Protein AF-A0A4Q7TEM9-F1 (afdb_monomer)

pLDDT: mean 85.86, std 21.98, range [32.69, 98.94]

Nearest PDB structures (foldseek):
  1ng5-assembly1_A  TM=3.289E-01  e=3.635E+00  Staphylococcus aureus subsp. aureus N315

Solvent-accessible surface area (backbone atoms only — not comparable to full-atom values): 12432 Å² total; per-residue (Å²): 139,83,87,82,86,88,79,88,85,82,88,81,83,90,82,82,87,86,88,84,82,81,92,81,88,82,88,81,82,95,73,92,71,80,80,75,82,78,74,80,67,80,76,78,75,57,48,75,87,84,86,76,61,42,63,81,36,84,49,49,65,46,98,77,68,30,35,39,32,35,44,65,35,54,41,38,19,47,52,41,41,31,51,53,28,24,79,68,54,22,57,50,61,51,37,72,32,35,35,68,32,71,45,38,34,46,25,42,48,61,31,29,54,24,74,44,89,50,87,68,48,26,58,63,59,81,93,72,37,57,37,82,82,65,61,79,92,58,62,42,78,56,47,75,46,73,44,70,76,56,48,31,35,51,47,37,53,53,33,60,75,32,69,69,41,19,51,67,56,64,36,83,86,56,74,70,83,34,86,50,39,23,38,36,34,27,34,31,27,26,25,35,74,79,45,52,63,52,27,28,38,35,33,37,39,62,46,78,97

Mean predicted aligned error: 11.25 Å

Structure (mmCIF, N/CA/C/O backbone):
data_AF-A0A4Q7TEM9-F1
#
_entry.id   AF-A0A4Q7TEM9-F1
#
loop_
_atom_site.group_PDB
_atom_site.id
_atom_site.type_symbol
_atom_site.label_atom_id
_atom_site.label_alt_id
_atom_site.label_comp_id
_atom_site.label_asym_id
_atom_site.label_entity_id
_atom_site.label_seq_id
_atom_site.pdbx_PDB_ins_code
_atom_site.Cartn_x
_atom_site.Cartn_y
_atom_site.Cartn_z
_atom_site.occupancy
_atom_site.B_iso_or_equiv
_atom_site.auth_seq_id
_atom_site.auth_comp_id
_atom_site.auth_asym_id
_atom_site.auth_atom_id
_atom_site.pdbx_PDB_model_num
ATOM 1 N N . MET A 1 1 ? 20.237 55.891 -30.872 1.00 44.97 1 MET A N 1
ATOM 2 C CA . MET A 1 1 ? 18.904 55.758 -31.508 1.00 44.97 1 MET A CA 1
ATOM 3 C C . MET A 1 1 ? 18.720 54.277 -31.781 1.00 44.97 1 MET A C 1
ATOM 5 O O . MET A 1 1 ? 19.520 53.738 -32.520 1.00 44.97 1 MET A O 1
ATOM 9 N N . ILE A 1 2 ? 17.874 53.527 -31.081 1.00 43.16 2 ILE A N 1
ATOM 10 C CA . ILE A 1 2 ? 16.421 53.675 -30.915 1.00 43.16 2 ILE A CA 1
ATOM 11 C C . ILE A 1 2 ? 16.034 53.386 -29.451 1.00 43.16 2 ILE A C 1
ATOM 13 O O . ILE A 1 2 ? 16.544 52.451 -28.842 1.00 43.16 2 ILE A O 1
ATOM 17 N N . LEU A 1 3 ? 15.161 54.232 -28.899 1.00 39.09 3 LEU A N 1
ATOM 18 C CA . LEU A 1 3 ? 14.555 54.127 -27.569 1.00 39.09 3 LEU A CA 1
ATOM 19 C C . LEU A 1 3 ? 13.301 53.241 -27.691 1.00 39.09 3 LEU A C 1
ATOM 21 O O . LEU A 1 3 ? 12.426 53.570 -28.490 1.00 39.09 3 LEU A O 1
ATOM 25 N N . ALA A 1 4 ? 13.189 52.153 -26.927 1.00 43.53 4 ALA A N 1
ATOM 26 C CA . ALA A 1 4 ? 11.956 51.366 -26.833 1.00 43.53 4 ALA A CA 1
ATOM 27 C C . ALA A 1 4 ? 11.340 51.548 -25.439 1.00 43.53 4 ALA A C 1
ATOM 29 O O . ALA A 1 4 ? 11.952 51.213 -24.426 1.00 43.53 4 ALA A O 1
ATOM 30 N N . LEU A 1 5 ? 10.147 52.148 -25.422 1.00 47.09 5 LEU A N 1
ATOM 31 C CA . LEU A 1 5 ? 9.338 52.437 -24.242 1.00 47.09 5 LEU A CA 1
ATOM 32 C C . LEU A 1 5 ? 8.820 51.152 -23.581 1.00 47.09 5 LEU A C 1
ATOM 34 O O . LEU A 1 5 ? 8.291 50.263 -24.243 1.00 47.09 5 LEU A O 1
ATOM 38 N N . VAL A 1 6 ? 8.895 51.130 -22.253 1.00 40.34 6 VAL A N 1
ATOM 39 C CA . VAL A 1 6 ? 8.234 50.166 -21.369 1.00 40.34 6 VAL A CA 1
ATOM 40 C C . VAL A 1 6 ? 6.797 50.639 -21.130 1.00 40.34 6 VAL A C 1
ATOM 42 O O . VAL A 1 6 ? 6.590 51.784 -20.730 1.00 40.34 6 VAL A O 1
ATOM 45 N N . THR A 1 7 ? 5.801 49.781 -21.355 1.00 53.22 7 THR A N 1
ATOM 46 C CA . THR A 1 7 ? 4.392 50.047 -21.006 1.00 53.22 7 THR A CA 1
ATOM 47 C C . THR A 1 7 ? 3.927 49.025 -19.960 1.00 53.22 7 THR A C 1
ATOM 49 O O . THR A 1 7 ? 4.035 47.827 -20.222 1.00 53.22 7 THR A O 1
ATOM 52 N N . PRO A 1 8 ? 3.427 49.437 -18.780 1.00 45.69 8 PRO A N 1
ATOM 53 C CA . PRO A 1 8 ? 2.883 48.507 -17.793 1.00 45.69 8 PRO A CA 1
ATOM 54 C C . PRO A 1 8 ? 1.407 48.181 -18.077 1.00 45.69 8 PRO A C 1
ATOM 56 O O . PRO A 1 8 ? 0.581 49.079 -18.235 1.00 45.69 8 PRO A O 1
ATOM 59 N N . LEU A 1 9 ? 1.066 46.888 -18.096 1.00 45.00 9 LEU A N 1
ATOM 60 C CA . LEU A 1 9 ? -0.318 46.409 -18.067 1.00 45.00 9 LEU A CA 1
ATOM 61 C C . LEU A 1 9 ? -0.831 46.376 -16.622 1.00 45.00 9 LEU A C 1
ATOM 63 O O . LEU A 1 9 ? -0.240 45.738 -15.751 1.00 45.00 9 LEU A O 1
ATOM 67 N N . ALA A 1 10 ? -1.943 47.072 -16.389 1.00 45.50 10 ALA A N 1
ATOM 68 C CA . ALA A 1 10 ? -2.662 47.102 -15.125 1.00 45.50 10 ALA A CA 1
ATOM 69 C C . ALA A 1 10 ? -3.533 45.847 -14.928 1.00 45.50 10 ALA A C 1
ATOM 71 O O . ALA A 1 10 ? -4.116 45.303 -15.865 1.00 45.50 10 ALA A O 1
ATOM 72 N N . VAL A 1 11 ? -3.613 45.427 -13.666 1.00 42.25 11 VAL A N 1
ATOM 73 C CA . VAL A 1 11 ? -4.379 44.294 -13.136 1.00 42.25 11 VAL A CA 1
ATOM 74 C C . VAL A 1 11 ? -5.871 44.638 -13.075 1.00 42.25 11 VAL A C 1
ATOM 76 O O . VAL A 1 11 ? -6.236 45.681 -12.539 1.00 42.25 11 VAL A O 1
ATOM 79 N N . VAL A 1 12 ? -6.737 43.733 -13.542 1.00 48.62 12 VAL A N 1
ATOM 80 C CA . VAL A 1 12 ? -8.190 43.787 -13.307 1.00 48.62 12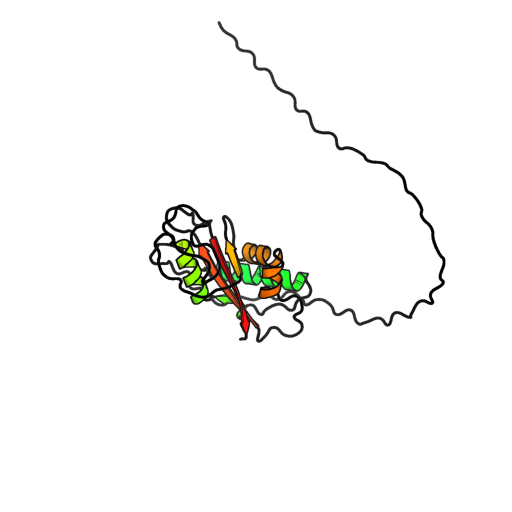 VAL A CA 1
ATOM 81 C C . VAL A 1 12 ? -8.596 42.554 -12.500 1.00 48.62 12 VAL A C 1
ATOM 83 O O . VAL A 1 12 ? -8.425 41.424 -12.952 1.00 48.62 12 VAL A O 1
ATOM 86 N N . ALA A 1 13 ? -9.104 42.773 -11.286 1.00 48.47 13 ALA A N 1
ATOM 87 C CA . ALA A 1 13 ? -9.657 41.732 -10.422 1.00 48.47 13 ALA A CA 1
ATOM 88 C C . ALA A 1 13 ? -11.124 41.427 -10.803 1.00 48.47 13 ALA A C 1
ATOM 90 O O . ALA A 1 13 ? -11.875 42.365 -11.083 1.00 48.47 13 ALA A O 1
ATOM 91 N N . PRO A 1 14 ? -11.570 40.157 -10.796 1.00 47.50 14 PRO A N 1
ATOM 92 C CA . PRO A 1 14 ? -12.966 39.819 -11.056 1.00 47.50 14 PRO A CA 1
ATOM 93 C C . PRO A 1 14 ? -13.863 40.049 -9.826 1.00 47.50 14 PRO A C 1
ATOM 95 O O . PRO A 1 14 ? -13.565 39.612 -8.715 1.00 47.50 14 PRO A O 1
ATOM 98 N N . VAL A 1 15 ? -14.989 40.725 -10.066 1.00 47.41 15 VAL A N 1
ATOM 99 C CA . VAL A 1 15 ? -16.073 41.026 -9.117 1.00 47.41 15 VAL A CA 1
ATOM 100 C C . VAL A 1 15 ? -17.020 39.821 -9.008 1.00 47.41 15 VAL A C 1
ATOM 102 O O . VAL A 1 15 ? -17.401 39.238 -10.021 1.00 47.41 15 VAL A O 1
ATOM 105 N N . ALA A 1 16 ? -17.409 39.445 -7.785 1.00 42.59 16 ALA A N 1
ATOM 106 C CA . ALA A 1 16 ? -18.339 38.346 -7.515 1.00 42.59 16 ALA A CA 1
ATOM 107 C C . ALA A 1 16 ? -19.812 38.749 -7.761 1.00 42.59 16 ALA A C 1
ATOM 109 O O . ALA A 1 16 ? -20.200 39.855 -7.378 1.00 42.59 16 ALA A O 1
ATOM 110 N N . PRO A 1 17 ? -20.661 37.871 -8.330 1.00 49.59 17 PRO A N 1
ATOM 111 C CA . PRO A 1 17 ? -22.087 38.140 -8.464 1.00 49.59 17 PRO A CA 1
ATOM 112 C C . PRO A 1 17 ? -22.851 37.854 -7.161 1.00 49.59 17 PRO A C 1
ATOM 114 O O . PRO A 1 17 ? -22.763 36.775 -6.576 1.00 49.59 17 PRO A O 1
ATOM 117 N N . THR A 1 18 ? -23.646 38.833 -6.738 1.00 39.97 18 THR A N 1
ATOM 118 C CA . THR A 1 18 ? -24.705 38.721 -5.731 1.00 39.97 18 THR A CA 1
ATOM 119 C C . THR A 1 18 ? -25.978 38.187 -6.390 1.00 39.97 18 THR A C 1
ATOM 121 O O . THR A 1 18 ? -26.436 38.728 -7.393 1.00 39.97 18 THR A O 1
ATOM 124 N N . VAL A 1 19 ? -26.578 37.136 -5.823 1.00 42.34 19 VAL A N 1
ATOM 125 C CA . VAL A 1 19 ? -27.909 36.657 -6.226 1.00 42.34 19 VAL A CA 1
ATOM 126 C C . VAL A 1 19 ? -28.850 36.819 -5.039 1.00 42.34 19 VAL A C 1
ATOM 128 O O . VAL A 1 19 ? -28.708 36.155 -4.016 1.00 42.34 19 VAL A O 1
ATOM 131 N N . SER A 1 20 ? -29.791 37.746 -5.190 1.00 37.72 20 SER A N 1
ATOM 132 C CA . SER A 1 20 ? -30.933 37.979 -4.310 1.00 37.72 20 SER A CA 1
ATOM 133 C C . SER A 1 20 ? -32.180 37.544 -5.081 1.00 37.72 20 SER A C 1
ATOM 135 O O . SER A 1 20 ? -32.361 37.979 -6.218 1.00 37.72 20 SER A O 1
ATOM 137 N N . GLY A 1 21 ? -33.007 36.654 -4.522 1.00 36.94 21 GLY A N 1
ATOM 138 C CA . GLY A 1 21 ? -34.134 36.090 -5.270 1.00 36.94 21 GLY A CA 1
ATOM 139 C C . GLY A 1 21 ? -35.063 35.159 -4.487 1.00 36.94 21 GLY A C 1
ATOM 140 O O . GLY A 1 21 ? -34.948 33.949 -4.601 1.00 36.94 21 GLY A O 1
ATOM 141 N N . VAL A 1 22 ? -35.988 35.775 -3.744 1.00 39.59 22 VAL A N 1
ATOM 142 C CA . VAL A 1 22 ? -37.412 35.414 -3.542 1.00 39.59 22 VAL A CA 1
ATOM 143 C C . VAL A 1 22 ? -37.771 34.016 -2.995 1.00 39.59 22 VAL A C 1
ATOM 145 O O . VAL A 1 22 ? -37.787 33.013 -3.701 1.00 39.59 22 VAL A O 1
ATOM 148 N N . LEU A 1 23 ? -38.224 34.017 -1.731 1.00 36.44 23 LEU A N 1
ATOM 149 C CA . LEU A 1 23 ? -39.073 32.986 -1.126 1.00 36.44 23 LEU A CA 1
ATOM 150 C C . LEU A 1 23 ? -40.389 32.832 -1.909 1.00 36.44 23 LEU A C 1
ATOM 152 O O . LEU A 1 23 ? -41.143 33.796 -2.039 1.00 36.44 23 LEU A O 1
ATOM 156 N N . GLN A 1 24 ? -40.725 31.601 -2.294 1.00 37.88 24 GLN A N 1
ATOM 157 C CA . GLN A 1 24 ? -42.110 31.189 -2.523 1.00 37.88 24 GLN A CA 1
ATOM 158 C C . GLN A 1 24 ? -42.512 30.137 -1.491 1.00 37.88 24 GLN A C 1
ATOM 160 O O . GLN A 1 24 ? -41.979 29.031 -1.424 1.00 37.88 24 GLN A O 1
ATOM 165 N N . THR A 1 25 ? -43.462 30.545 -0.662 1.00 34.78 25 THR A N 1
ATOM 166 C CA . THR A 1 25 ? -44.219 29.768 0.311 1.00 34.78 25 THR A CA 1
ATOM 167 C C . THR A 1 25 ? -45.186 28.826 -0.405 1.00 34.78 25 THR A C 1
ATOM 169 O O . THR A 1 25 ? -46.061 29.276 -1.139 1.00 34.78 25 THR A O 1
ATOM 172 N N . LEU A 1 26 ? -45.100 27.528 -0.111 1.00 33.69 26 LEU A N 1
ATOM 173 C CA . LEU A 1 26 ? -46.206 26.587 -0.289 1.00 33.69 26 LEU A CA 1
ATOM 174 C C . LEU A 1 26 ? -46.483 25.923 1.062 1.00 33.69 26 LEU A C 1
ATOM 176 O O . LEU A 1 26 ? -45.698 25.126 1.567 1.00 33.69 26 LEU A O 1
ATOM 180 N N . SER A 1 27 ? -47.597 26.341 1.661 1.00 38.84 27 SER A N 1
ATOM 181 C CA . SER A 1 27 ? -48.186 25.801 2.883 1.00 38.84 27 SER A CA 1
ATOM 182 C C . SER A 1 27 ? -49.226 24.750 2.509 1.00 38.84 27 SER A C 1
ATOM 184 O O . SER A 1 27 ? -50.135 25.056 1.741 1.00 38.84 27 SER A O 1
ATOM 186 N N . LEU A 1 28 ? -49.120 23.549 3.082 1.00 36.84 28 LEU A N 1
ATOM 187 C CA . LEU A 1 28 ? -50.183 22.545 3.128 1.00 36.84 28 LEU A CA 1
ATOM 188 C C . LEU A 1 28 ? -50.097 21.774 4.458 1.00 36.84 28 LEU A C 1
ATOM 190 O O . LEU A 1 28 ? -49.141 21.046 4.699 1.00 36.84 28 LEU A O 1
ATOM 194 N N . GLY A 1 29 ? -51.142 21.914 5.281 1.00 32.69 29 GLY A N 1
ATOM 195 C CA . GLY A 1 29 ? 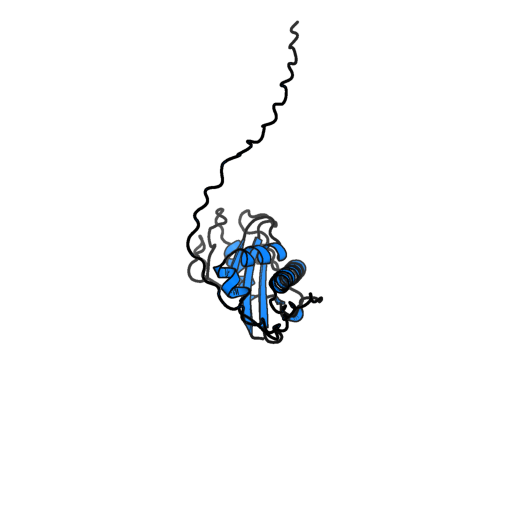-51.632 20.858 6.176 1.00 32.69 29 GLY A CA 1
ATOM 196 C C . GLY A 1 29 ? -51.054 20.793 7.591 1.00 32.69 29 GLY A C 1
ATOM 197 O O . GLY A 1 29 ? -50.047 20.140 7.842 1.00 32.69 29 GLY A O 1
ATOM 198 N N . ALA A 1 30 ? -51.776 21.371 8.554 1.00 44.12 30 ALA A N 1
ATOM 199 C CA . ALA A 1 30 ? -51.583 21.110 9.975 1.00 44.12 30 ALA A CA 1
ATOM 200 C C . ALA A 1 30 ? -52.030 19.681 10.341 1.00 44.12 30 ALA A C 1
ATOM 202 O O . ALA A 1 30 ? -53.205 19.343 10.210 1.00 44.12 30 ALA A O 1
ATOM 203 N N . ALA A 1 31 ? -51.115 18.876 10.881 1.00 42.84 31 ALA A N 1
ATOM 204 C CA . ALA A 1 31 ? -51.438 17.693 11.672 1.00 42.84 31 ALA A CA 1
ATOM 205 C C . ALA A 1 31 ? -50.673 17.786 12.997 1.00 42.84 31 ALA A C 1
ATOM 207 O O . ALA A 1 31 ? -49.443 17.755 13.037 1.00 42.84 31 ALA A O 1
ATOM 208 N N . LYS A 1 32 ? -51.413 17.950 14.095 1.00 46.62 32 LYS A N 1
ATOM 209 C CA . LYS A 1 32 ? -50.881 17.995 15.459 1.00 46.62 32 LYS A CA 1
ATOM 210 C C . LYS A 1 32 ? -50.487 16.569 15.863 1.00 46.62 32 LYS A C 1
ATOM 212 O O . LYS A 1 32 ? -51.279 15.852 16.463 1.00 46.62 32 LYS A O 1
ATOM 217 N N . ALA A 1 33 ? -49.291 16.136 15.472 1.00 41.03 33 ALA A N 1
ATOM 218 C CA . ALA A 1 33 ? -48.720 14.873 15.921 1.00 41.03 33 ALA A CA 1
ATOM 219 C C . ALA A 1 33 ? -48.231 15.031 17.368 1.00 41.03 33 ALA A C 1
ATOM 221 O O . ALA A 1 33 ? -47.430 15.916 17.669 1.00 41.03 33 ALA A O 1
ATOM 222 N N . ALA A 1 34 ? -48.740 14.194 18.273 1.00 46.72 34 ALA A N 1
ATOM 223 C CA . ALA A 1 34 ? -48.220 14.089 19.628 1.00 46.72 34 ALA A CA 1
ATOM 224 C C . ALA A 1 34 ? -46.730 13.721 19.565 1.00 46.72 34 ALA A C 1
ATOM 226 O O . ALA A 1 34 ? -46.361 12.749 18.907 1.00 46.72 34 ALA A O 1
ATOM 227 N N . ALA A 1 35 ? -45.881 14.513 20.223 1.00 41.78 35 ALA A N 1
ATOM 228 C CA . ALA A 1 35 ? -44.453 14.245 20.300 1.00 41.78 35 ALA A CA 1
ATOM 229 C C . ALA A 1 35 ? -44.229 12.935 21.078 1.00 41.78 35 ALA A C 1
ATOM 231 O O . ALA A 1 35 ? -44.601 12.871 22.253 1.00 41.78 35 ALA A O 1
ATOM 232 N N . PRO A 1 36 ? -43.636 11.888 20.478 1.00 42.94 36 PRO A N 1
ATOM 233 C CA . PRO A 1 36 ? -43.179 10.759 21.264 1.00 42.94 36 PRO A CA 1
ATOM 234 C C . PRO A 1 36 ? -42.061 11.245 22.190 1.00 42.94 36 PRO A C 1
ATOM 236 O O . PRO A 1 36 ? -41.143 11.947 21.762 1.00 42.94 36 PRO A O 1
ATOM 239 N N . ALA A 1 37 ? -42.158 10.887 23.471 1.00 46.66 37 ALA A N 1
ATOM 240 C CA . ALA A 1 37 ? -41.090 11.097 24.432 1.00 46.66 37 ALA A CA 1
ATOM 241 C C . ALA A 1 37 ? -39.810 10.448 23.888 1.00 46.66 37 ALA A C 1
ATOM 243 O O . ALA A 1 37 ? -39.736 9.229 23.723 1.00 46.66 37 ALA A O 1
ATOM 244 N N . LEU A 1 38 ? -38.815 11.279 23.578 1.00 44.19 38 LEU A N 1
ATOM 245 C CA . LEU A 1 38 ? -37.468 10.835 23.256 1.00 44.19 38 LEU A CA 1
ATOM 246 C C . LEU A 1 38 ? -36.911 10.147 24.501 1.00 44.19 38 LEU A C 1
ATOM 248 O O . LEU A 1 38 ? -36.454 10.805 25.435 1.00 44.19 38 LEU A O 1
ATOM 252 N N . ILE A 1 39 ? -36.948 8.815 24.523 1.00 47.66 39 ILE A N 1
ATOM 253 C CA . ILE A 1 39 ? -36.051 8.055 25.385 1.00 47.66 39 ILE A CA 1
ATOM 254 C C . ILE A 1 39 ? -34.651 8.480 24.956 1.00 47.66 39 ILE A C 1
ATOM 256 O O . ILE A 1 39 ? -34.259 8.257 23.808 1.00 47.66 39 ILE A O 1
ATOM 260 N N . ALA A 1 40 ? -33.932 9.158 25.850 1.00 45.22 40 ALA A N 1
ATOM 261 C CA . ALA A 1 40 ? -32.542 9.523 25.656 1.00 45.22 40 ALA A CA 1
ATOM 262 C C . ALA A 1 40 ? -31.731 8.231 25.499 1.00 45.22 40 ALA A C 1
ATOM 264 O O . ALA A 1 40 ? -31.267 7.638 26.471 1.00 45.22 40 ALA A O 1
ATOM 265 N N . GLY A 1 41 ? -31.617 7.760 24.257 1.00 46.38 41 GLY A N 1
ATOM 266 C CA . GLY A 1 41 ? -30.692 6.706 23.897 1.00 46.38 41 GLY A CA 1
ATOM 267 C C . GLY A 1 41 ? -29.306 7.159 24.323 1.00 46.38 41 GLY A C 1
ATOM 268 O O . GLY A 1 41 ? -28.900 8.288 24.043 1.00 46.38 41 GLY A O 1
ATOM 269 N N . THR A 1 42 ? -28.594 6.300 25.042 1.00 48.97 42 THR A N 1
ATOM 270 C CA . THR A 1 42 ? -27.201 6.531 25.399 1.00 48.97 42 THR A CA 1
ATOM 271 C C . THR A 1 42 ? -26.428 6.787 24.109 1.00 48.97 42 THR A C 1
ATOM 273 O O . THR A 1 42 ? -26.211 5.886 23.298 1.00 48.97 42 THR A O 1
ATOM 276 N N . SER A 1 43 ? -26.057 8.048 23.865 1.00 55.41 43 SER A N 1
ATOM 277 C CA . SER A 1 43 ? -25.262 8.410 22.698 1.00 55.41 43 SER A CA 1
ATOM 278 C C . SER A 1 43 ? -23.952 7.635 22.795 1.00 55.41 43 SER A C 1
ATOM 280 O O . SER A 1 43 ? -23.097 7.946 23.630 1.00 55.41 43 SER A O 1
ATOM 282 N N . THR A 1 44 ? -23.812 6.576 22.003 1.00 69.00 44 THR A N 1
ATOM 283 C CA . THR A 1 44 ? -22.588 5.781 21.983 1.00 69.00 44 THR A CA 1
ATOM 284 C C . THR A 1 44 ? -21.500 6.678 21.412 1.00 69.00 44 THR A C 1
ATOM 286 O O . THR A 1 44 ? -21.513 6.993 20.222 1.00 69.00 44 THR A O 1
ATOM 289 N N . LYS A 1 45 ? -20.600 7.162 22.274 1.00 84.75 45 LYS A N 1
ATOM 290 C CA . LYS A 1 45 ? -19.486 8.011 21.845 1.00 84.75 45 LYS A CA 1
ATOM 291 C C . LYS A 1 45 ? -18.609 7.232 20.867 1.00 84.75 45 LYS A C 1
ATOM 293 O O . LYS A 1 45 ? -18.374 6.037 21.042 1.00 84.75 45 LYS A O 1
ATOM 298 N N . CYS A 1 46 ? -18.130 7.924 19.839 1.00 90.38 46 CYS A N 1
ATOM 299 C CA . CYS A 1 46 ? -17.204 7.348 18.873 1.00 90.38 46 CYS A CA 1
ATOM 300 C C . CYS A 1 46 ? -15.909 6.902 19.577 1.00 90.38 46 CYS A C 1
ATOM 302 O O . CYS A 1 46 ? -15.527 7.513 20.580 1.00 90.38 46 CYS A O 1
ATOM 304 N N . PRO A 1 47 ? -15.236 5.845 19.087 1.00 93.81 47 PRO A N 1
ATOM 305 C CA . PRO A 1 47 ? -13.989 5.373 19.679 1.00 93.81 47 PRO A CA 1
ATOM 306 C C . PRO A 1 47 ? -12.924 6.471 19.732 1.00 93.81 47 PRO A C 1
ATOM 308 O O . PRO A 1 47 ? -12.825 7.288 18.821 1.00 93.81 47 PRO A O 1
ATOM 311 N N . SER A 1 48 ? -12.092 6.457 20.770 1.00 94.06 48 SER A N 1
ATOM 312 C CA . SER A 1 48 ? -10.953 7.371 20.878 1.00 94.06 48 SER A CA 1
ATOM 313 C C . SER A 1 48 ? -9.817 6.980 19.931 1.00 94.06 48 SER A C 1
ATOM 315 O O . SER A 1 48 ? -9.651 5.813 19.567 1.00 94.06 48 SER A O 1
ATOM 317 N N . ALA A 1 49 ? -8.985 7.961 19.576 1.00 94.88 49 ALA A N 1
ATOM 318 C CA . ALA A 1 49 ? -7.741 7.710 18.862 1.00 94.88 49 ALA A CA 1
ATOM 319 C C . ALA A 1 49 ? -6.812 6.791 19.671 1.00 94.88 49 ALA A C 1
ATOM 321 O O . ALA A 1 49 ? -6.661 6.949 20.883 1.00 94.88 49 ALA A O 1
ATOM 322 N N . ILE A 1 50 ? -6.157 5.862 18.977 1.00 96.62 50 ILE A N 1
ATOM 323 C CA . ILE A 1 50 ? -5.139 4.975 19.545 1.00 96.62 50 ILE A CA 1
ATOM 324 C C . ILE A 1 50 ? -3.749 5.371 19.040 1.00 96.62 50 ILE A C 1
ATOM 326 O O . ILE A 1 50 ? -3.610 5.988 17.983 1.00 96.62 50 ILE A O 1
ATOM 330 N N . ARG A 1 51 ? -2.713 4.995 19.791 1.00 95.88 51 ARG A N 1
ATOM 331 C CA . ARG A 1 51 ? -1.301 5.165 19.422 1.00 95.88 51 ARG A CA 1
ATOM 332 C C . ARG A 1 51 ? -0.626 3.801 19.318 1.00 95.88 51 ARG A C 1
ATOM 334 O O . ARG A 1 51 ? -1.099 2.829 19.902 1.00 95.88 51 ARG A O 1
ATOM 341 N N . GLY A 1 52 ? 0.479 3.736 18.586 1.00 97.12 52 GLY A N 1
ATOM 342 C CA . GLY A 1 52 ? 1.292 2.533 18.472 1.00 97.12 52 GLY A CA 1
ATOM 343 C C . GLY A 1 52 ? 2.181 2.554 17.238 1.00 97.12 52 GLY A C 1
ATOM 344 O O . GLY A 1 52 ? 2.185 3.523 16.476 1.00 97.12 52 GLY A O 1
ATOM 345 N N . SER A 1 53 ? 2.892 1.448 17.049 1.00 98.19 53 SER A N 1
ATOM 346 C CA . SER A 1 53 ? 3.774 1.233 15.906 1.00 98.19 53 SER A CA 1
ATOM 347 C C . SER A 1 53 ? 3.388 -0.038 15.164 1.00 98.19 53 SER A C 1
ATOM 349 O O . SER A 1 53 ? 2.958 -1.020 15.780 1.00 98.19 53 SER A O 1
ATOM 351 N N . THR A 1 54 ? 3.525 -0.021 13.844 1.00 98.62 54 THR A N 1
ATOM 352 C CA . THR A 1 54 ? 3.381 -1.226 13.023 1.00 98.62 54 THR A CA 1
ATOM 353 C C . THR A 1 54 ? 4.609 -2.128 13.177 1.00 98.62 54 THR A C 1
ATOM 355 O O . THR A 1 54 ? 5.683 -1.655 13.567 1.00 98.62 54 THR A O 1
ATOM 358 N N . PRO A 1 55 ? 4.510 -3.423 12.830 1.00 98.06 55 PRO A N 1
ATOM 359 C CA . PRO A 1 55 ? 5.692 -4.225 12.537 1.00 98.06 55 PRO A CA 1
ATOM 360 C C . PRO A 1 55 ? 6.525 -3.580 11.418 1.00 98.06 55 PRO A C 1
ATOM 362 O O . PRO A 1 55 ? 6.024 -2.745 10.661 1.00 98.06 55 PRO A O 1
ATOM 365 N N . LYS A 1 56 ? 7.799 -3.964 11.306 1.00 97.94 56 LYS A N 1
ATOM 366 C CA . LYS A 1 56 ? 8.687 -3.447 10.257 1.00 97.94 56 LYS A CA 1
ATOM 367 C C . LYS A 1 56 ? 8.328 -4.036 8.890 1.00 97.94 56 LYS A C 1
ATOM 369 O O . LYS A 1 56 ? 7.989 -5.214 8.795 1.00 97.94 56 LYS A O 1
ATOM 374 N N . ALA A 1 57 ? 8.458 -3.221 7.848 1.00 98.25 57 ALA A N 1
ATOM 375 C CA . ALA A 1 57 ? 8.476 -3.666 6.456 1.00 98.25 57 ALA A CA 1
ATOM 376 C C . ALA A 1 57 ? 9.932 -3.764 5.963 1.00 98.25 57 ALA A C 1
ATOM 378 O O . ALA A 1 57 ? 10.777 -2.997 6.443 1.00 98.25 57 ALA A O 1
ATOM 379 N N . PRO A 1 58 ? 10.241 -4.695 5.044 1.00 98.31 58 PRO A N 1
ATOM 380 C CA . PRO A 1 58 ? 11.619 -5.043 4.724 1.00 98.31 58 PRO A CA 1
ATOM 381 C C . PRO A 1 58 ? 12.324 -4.033 3.808 1.00 98.31 58 PRO A C 1
ATOM 383 O O . PRO A 1 58 ? 13.549 -4.029 3.787 1.00 98.31 58 PRO A O 1
ATOM 386 N N . GLY A 1 59 ? 11.594 -3.177 3.077 1.00 97.88 59 GLY A N 1
ATOM 387 C CA . GLY A 1 59 ? 12.195 -2.178 2.184 1.00 97.88 59 GLY A CA 1
ATOM 388 C C . GLY A 1 59 ? 13.076 -2.787 1.091 1.00 97.88 59 GLY A C 1
ATOM 389 O O . GLY A 1 59 ? 14.123 -2.229 0.774 1.00 97.88 59 GLY A O 1
ATOM 390 N N . ILE A 1 60 ? 12.695 -3.956 0.564 1.00 98.56 60 ILE A N 1
ATOM 391 C CA . ILE A 1 60 ? 13.478 -4.650 -0.464 1.00 98.56 60 ILE A CA 1
ATOM 392 C C . ILE A 1 60 ? 13.458 -3.888 -1.790 1.00 98.56 60 ILE A C 1
ATOM 394 O O . ILE A 1 60 ? 12.521 -3.146 -2.067 1.00 98.56 60 ILE A O 1
ATOM 398 N N . VAL A 1 61 ? 14.466 -4.117 -2.628 1.00 98.56 61 VAL A N 1
ATOM 399 C CA . VAL A 1 61 ? 14.488 -3.661 -4.022 1.00 98.56 61 VAL A CA 1
ATOM 400 C C . VAL A 1 61 ? 14.298 -4.880 -4.916 1.00 98.56 61 VAL A C 1
ATOM 402 O O . VAL A 1 61 ? 14.911 -5.925 -4.682 1.00 98.56 61 VAL A O 1
ATOM 405 N N . SER A 1 62 ? 13.413 -4.772 -5.901 1.00 98.12 62 SER A N 1
ATOM 406 C CA . SER A 1 62 ? 13.148 -5.847 -6.851 1.00 98.12 62 SER A CA 1
ATOM 407 C C . SER A 1 62 ? 14.314 -6.036 -7.837 1.00 98.12 62 SER A C 1
ATOM 409 O O . SER A 1 62 ? 15.146 -5.137 -7.986 1.00 98.12 62 SER A O 1
ATOM 411 N N . PRO A 1 63 ? 14.391 -7.171 -8.558 1.00 95.69 63 PRO A N 1
ATOM 412 C CA . PRO A 1 63 ? 15.410 -7.369 -9.592 1.00 95.69 63 PRO A CA 1
ATOM 413 C C . PRO A 1 63 ? 15.402 -6.294 -10.690 1.00 95.69 63 PRO A C 1
ATOM 415 O O . PRO A 1 63 ? 16.461 -5.957 -11.210 1.00 95.69 63 PRO A O 1
ATOM 418 N N . GLY A 1 64 ? 14.235 -5.727 -11.016 1.00 94.69 64 GLY A N 1
ATOM 419 C CA . GLY A 1 64 ? 14.089 -4.605 -11.949 1.00 94.69 64 GLY A CA 1
ATOM 420 C C . GLY A 1 64 ? 14.416 -3.228 -11.359 1.00 94.69 64 GLY A C 1
ATOM 421 O O . GLY A 1 64 ? 14.221 -2.224 -12.036 1.00 94.69 64 GLY A O 1
ATOM 422 N N . GLY A 1 65 ? 14.897 -3.150 -10.113 1.00 97.19 65 GLY A N 1
ATOM 423 C CA . GLY A 1 65 ? 15.298 -1.896 -9.466 1.00 97.19 65 GLY A CA 1
ATOM 424 C C . GLY A 1 65 ? 14.155 -1.097 -8.832 1.00 97.19 65 GL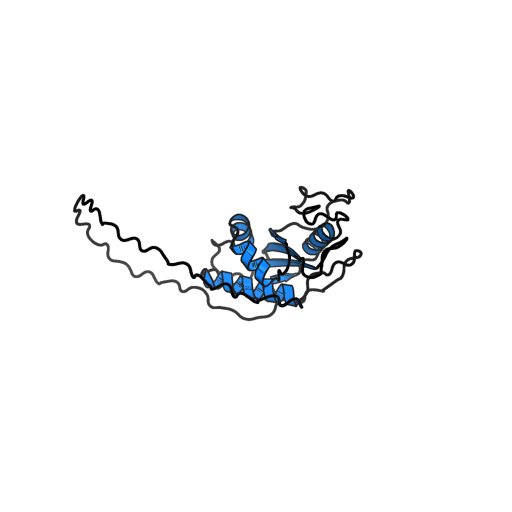Y A C 1
ATOM 425 O O . GLY A 1 65 ? 14.364 0.044 -8.420 1.00 97.19 65 GLY A O 1
ATOM 426 N N . VAL A 1 66 ? 12.952 -1.669 -8.717 1.00 98.38 66 VAL A N 1
ATOM 427 C CA . VAL A 1 66 ? 11.802 -1.005 -8.088 1.00 98.38 66 VAL A CA 1
ATOM 428 C C . VAL A 1 66 ? 11.934 -1.101 -6.571 1.00 98.38 66 VAL A C 1
ATOM 430 O O . VAL A 1 66 ? 12.153 -2.181 -6.021 1.00 98.38 66 VAL A O 1
ATOM 433 N N . THR A 1 67 ? 11.786 0.020 -5.865 1.00 98.62 67 THR A N 1
ATOM 434 C CA . THR A 1 67 ? 11.863 0.021 -4.395 1.00 98.62 67 THR A CA 1
ATOM 435 C C . THR A 1 67 ? 10.544 -0.457 -3.793 1.00 98.62 67 THR A C 1
ATOM 437 O O . THR A 1 67 ? 9.473 -0.043 -4.229 1.00 98.62 67 THR A O 1
ATOM 440 N N . GLY A 1 68 ? 10.606 -1.331 -2.795 1.00 98.69 68 GLY A N 1
ATOM 441 C CA . GLY A 1 68 ? 9.454 -1.889 -2.091 1.00 98.69 68 GLY A CA 1
ATOM 442 C C . GLY A 1 68 ? 8.999 -1.086 -0.873 1.00 98.69 68 GLY A C 1
ATOM 443 O O . GLY A 1 68 ? 9.395 0.055 -0.635 1.00 98.69 68 GLY A O 1
ATOM 444 N N . THR A 1 69 ? 8.161 -1.730 -0.073 1.00 98.81 69 THR A N 1
ATOM 445 C CA . THR A 1 69 ? 7.419 -1.156 1.046 1.00 98.81 69 THR A CA 1
ATOM 446 C C . THR A 1 69 ? 8.374 -0.810 2.173 1.00 98.81 69 THR A C 1
ATOM 448 O O . THR A 1 69 ? 9.007 -1.692 2.766 1.00 98.81 69 THR A O 1
ATOM 451 N N . THR A 1 70 ? 8.433 0.465 2.542 1.00 98.75 70 THR A N 1
ATOM 452 C CA . THR A 1 70 ? 9.226 0.913 3.687 1.00 98.75 70 THR A CA 1
ATOM 453 C C . THR A 1 70 ? 8.411 0.859 4.979 1.00 98.75 70 THR A C 1
ATOM 455 O O . THR A 1 70 ? 7.176 0.886 4.985 1.00 98.75 70 THR A O 1
ATOM 458 N N . SER A 1 71 ? 9.099 0.822 6.124 1.00 98.75 71 SER A N 1
ATOM 459 C CA . SER A 1 71 ? 8.421 0.924 7.427 1.00 98.75 71 SER A CA 1
ATOM 460 C C . SER A 1 71 ? 7.710 2.277 7.602 1.00 98.75 71 SER A C 1
ATOM 462 O O . SER A 1 71 ? 6.700 2.352 8.300 1.00 98.75 71 SER A O 1
ATOM 464 N N . THR A 1 72 ? 8.183 3.331 6.928 1.00 98.69 72 THR A N 1
ATOM 465 C CA . THR A 1 72 ? 7.536 4.652 6.903 1.00 98.69 72 THR A CA 1
ATOM 466 C C . THR A 1 72 ? 6.212 4.615 6.141 1.00 98.69 72 THR A C 1
ATOM 468 O O . THR A 1 72 ? 5.219 5.176 6.612 1.00 98.69 72 THR A O 1
ATOM 471 N N . ASP A 1 73 ? 6.149 3.907 5.010 1.00 98.81 73 ASP A N 1
ATOM 472 C CA . ASP A 1 73 ? 4.902 3.727 4.256 1.00 98.81 73 ASP A CA 1
ATOM 473 C C . ASP A 1 73 ? 3.856 3.018 5.115 1.00 98.81 73 ASP A C 1
ATOM 475 O O . ASP A 1 73 ? 2.739 3.511 5.275 1.00 98.81 73 ASP A O 1
ATOM 479 N N . LEU A 1 74 ? 4.247 1.907 5.744 1.00 98.75 74 LEU A N 1
ATOM 480 C CA . LEU A 1 74 ? 3.353 1.105 6.574 1.00 98.75 74 LEU A CA 1
ATOM 481 C C . LEU A 1 74 ? 2.852 1.880 7.804 1.00 98.75 74 LEU A C 1
ATOM 483 O O . LEU A 1 74 ? 1.650 1.888 8.085 1.00 98.75 74 LEU A O 1
ATOM 487 N N . GLN A 1 75 ? 3.744 2.587 8.504 1.00 98.88 75 GLN A N 1
ATOM 488 C CA . GLN A 1 75 ? 3.375 3.398 9.665 1.00 98.88 75 GLN A CA 1
ATOM 489 C C . GLN A 1 75 ? 2.473 4.578 9.277 1.00 98.88 75 GLN A C 1
ATOM 491 O O . GLN A 1 75 ? 1.493 4.863 9.978 1.00 98.88 75 GLN A O 1
ATOM 496 N N . SER A 1 76 ? 2.776 5.268 8.173 1.00 98.81 76 SER A N 1
ATOM 497 C CA . SER A 1 76 ? 1.971 6.401 7.697 1.00 98.81 76 SER A CA 1
ATOM 498 C C . SER A 1 76 ? 0.575 5.951 7.258 1.00 98.81 76 SER A C 1
ATOM 500 O O . SER A 1 76 ? -0.417 6.580 7.638 1.00 98.81 76 SER A O 1
ATOM 502 N N . PHE A 1 77 ? 0.477 4.810 6.568 1.00 98.88 77 PHE A N 1
ATOM 503 C CA . PHE A 1 77 ? -0.789 4.172 6.216 1.00 98.88 77 PHE A CA 1
ATOM 504 C C . PHE A 1 77 ? -1.609 3.814 7.462 1.00 98.88 77 PHE A C 1
ATOM 506 O O . PHE A 1 77 ? -2.752 4.256 7.587 1.00 98.88 77 PHE A O 1
ATOM 513 N N . ALA A 1 78 ? -1.028 3.080 8.419 1.00 98.88 78 ALA A N 1
ATOM 514 C CA . ALA A 1 78 ? -1.721 2.660 9.641 1.00 98.88 78 ALA A CA 1
ATOM 515 C C . ALA A 1 78 ? -2.250 3.853 10.448 1.00 98.88 78 ALA A C 1
ATOM 517 O O . ALA A 1 78 ? -3.393 3.852 10.917 1.00 98.88 78 ALA A O 1
ATOM 518 N N . THR A 1 79 ? -1.428 4.897 10.567 1.00 98.88 79 THR A N 1
ATOM 519 C CA . THR A 1 79 ? -1.789 6.133 11.264 1.00 98.88 79 THR A CA 1
ATOM 520 C C . THR A 1 79 ? -2.989 6.796 10.596 1.00 98.88 79 THR A C 1
ATOM 522 O O . THR A 1 79 ? -4.000 7.052 11.257 1.00 98.88 79 THR A O 1
ATOM 525 N N . ARG A 1 80 ? -2.921 7.026 9.279 1.00 98.88 80 ARG A N 1
ATOM 526 C CA . ARG A 1 80 ? -3.992 7.718 8.555 1.00 98.88 80 ARG A CA 1
ATOM 527 C C . ARG A 1 80 ? -5.271 6.893 8.485 1.00 98.88 80 ARG A C 1
ATOM 529 O O . ARG A 1 80 ? -6.358 7.432 8.687 1.00 98.88 80 ARG A O 1
ATOM 536 N N . MET A 1 81 ? -5.158 5.585 8.271 1.00 98.81 81 MET A N 1
ATOM 537 C CA . MET A 1 81 ? -6.296 4.672 8.291 1.00 98.81 81 MET A CA 1
ATOM 538 C C . MET A 1 81 ? -7.045 4.752 9.623 1.00 98.81 81 MET A C 1
ATOM 540 O O . MET A 1 81 ? -8.261 4.928 9.620 1.00 98.81 81 MET A O 1
ATOM 544 N N . ASN A 1 82 ? -6.345 4.677 10.757 1.00 98.81 82 ASN A N 1
ATOM 545 C CA . ASN A 1 82 ? -6.987 4.744 12.070 1.00 98.81 82 ASN A CA 1
ATOM 546 C C . ASN A 1 82 ? -7.584 6.116 12.383 1.00 98.81 82 ASN A C 1
ATOM 548 O O . ASN A 1 82 ? -8.663 6.174 12.970 1.00 98.81 82 ASN A O 1
ATOM 552 N N . GLN A 1 83 ? -6.952 7.205 11.942 1.00 98.62 83 GLN A N 1
ATOM 553 C CA . GLN A 1 83 ? -7.553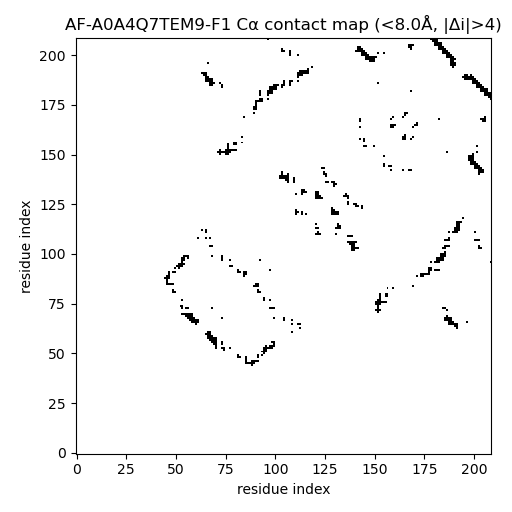 8.541 12.019 1.00 98.62 83 GLN A CA 1
ATOM 554 C C . GLN A 1 83 ? -8.879 8.602 11.253 1.00 98.62 83 GLN A C 1
ATOM 556 O O . GLN A 1 83 ? -9.872 9.079 11.794 1.00 98.62 83 GLN A O 1
ATOM 561 N N . ILE A 1 84 ? -8.918 8.075 10.023 1.00 98.69 84 ILE A N 1
ATOM 562 C CA . ILE A 1 84 ? -10.146 8.001 9.218 1.00 98.69 84 ILE A CA 1
ATOM 563 C C . ILE A 1 84 ? -11.201 7.149 9.930 1.00 98.69 84 ILE A C 1
ATOM 565 O O . ILE A 1 84 ? -12.355 7.559 10.020 1.00 98.69 84 ILE A O 1
ATOM 569 N N . ARG A 1 85 ? -10.822 5.983 10.468 1.00 98.44 85 ARG A N 1
ATOM 570 C CA . ARG A 1 85 ? -11.747 5.098 11.193 1.00 98.44 85 ARG A CA 1
ATOM 571 C C . ARG A 1 85 ? -12.378 5.808 12.388 1.00 98.44 85 ARG A C 1
ATOM 573 O O . ARG A 1 85 ? -13.599 5.855 12.480 1.00 98.44 85 ARG A O 1
ATOM 580 N N . VAL A 1 86 ? -11.563 6.422 13.239 1.00 97.75 86 VAL A N 1
ATOM 581 C CA . VAL A 1 86 ? -12.017 7.154 14.431 1.00 97.75 86 VAL A CA 1
ATOM 582 C C . VAL A 1 86 ? -12.905 8.342 14.063 1.00 97.75 86 VAL A C 1
ATOM 584 O O . VAL A 1 86 ? -13.990 8.479 14.625 1.00 97.75 86 VAL A O 1
ATOM 587 N N . ALA A 1 87 ? -12.510 9.141 13.066 1.00 97.06 87 ALA A N 1
ATOM 588 C CA . ALA A 1 87 ? -13.299 10.280 12.585 1.00 97.06 87 ALA A CA 1
ATOM 589 C C . ALA A 1 87 ? -14.682 9.879 12.040 1.00 97.06 87 ALA A C 1
ATOM 591 O O . ALA A 1 87 ? -15.586 10.704 11.990 1.00 97.06 87 ALA A O 1
ATOM 592 N N . ASN A 1 88 ? -14.852 8.611 11.656 1.00 97.12 88 ASN A N 1
ATOM 593 C CA . ASN A 1 88 ? -16.103 8.051 11.147 1.00 97.12 88 ASN A CA 1
ATOM 594 C C . ASN A 1 88 ? -16.732 7.039 12.119 1.00 97.12 88 ASN A C 1
ATOM 596 O O . ASN A 1 88 ? -17.537 6.199 11.715 1.00 97.12 88 ASN A O 1
ATOM 600 N N . CYS A 1 89 ? -16.363 7.102 13.403 1.00 96.00 89 CYS A N 1
ATOM 601 C CA . CYS A 1 89 ? -16.936 6.286 14.476 1.00 96.00 89 CYS A CA 1
ATOM 602 C C . CYS A 1 89 ? -16.819 4.770 14.239 1.00 96.00 89 CYS A C 1
ATOM 604 O O . CYS A 1 89 ? -17.660 3.980 14.681 1.00 96.00 89 CYS A O 1
ATOM 606 N N . LEU A 1 90 ? -15.755 4.364 13.546 1.00 97.25 90 LEU A N 1
ATOM 607 C CA . LEU A 1 90 ? -15.355 2.976 13.356 1.00 97.25 90 LEU A CA 1
ATOM 608 C C . LEU A 1 90 ? -14.312 2.597 14.413 1.00 97.25 90 LEU A C 1
ATOM 610 O O . LEU A 1 90 ? -13.432 3.405 14.726 1.00 97.25 90 LEU A O 1
ATOM 614 N N . PRO A 1 91 ? -14.354 1.363 14.942 1.00 97.12 91 PRO A N 1
ATOM 615 C CA . PRO A 1 91 ? -13.342 0.900 15.882 1.00 97.12 91 PRO A CA 1
ATOM 616 C C . PRO A 1 91 ? -11.969 0.873 15.191 1.00 97.12 91 PRO A C 1
ATOM 618 O O . PRO A 1 91 ? -11.870 0.340 14.079 1.00 97.12 91 PRO A O 1
ATOM 621 N N . PRO A 1 92 ? -10.913 1.455 15.783 1.00 98.12 92 PRO A N 1
ATOM 622 C CA . PRO A 1 92 ? -9.593 1.477 15.163 1.00 98.12 92 PRO A CA 1
ATOM 623 C C . PRO A 1 92 ? -8.981 0.069 15.107 1.00 98.12 92 PRO A C 1
ATOM 625 O O . PRO A 1 92 ? -9.270 -0.780 15.947 1.00 98.12 92 PRO A O 1
ATOM 628 N N . ILE A 1 93 ? -8.129 -0.177 14.112 1.00 98.56 93 ILE A N 1
ATOM 629 C CA . ILE A 1 93 ? -7.342 -1.409 13.991 1.00 98.56 93 ILE A CA 1
ATOM 630 C C . ILE A 1 93 ? -6.097 -1.270 14.870 1.00 98.56 93 ILE A C 1
ATOM 632 O O . ILE A 1 93 ? -5.369 -0.288 14.704 1.00 98.56 93 ILE A O 1
ATOM 636 N N . PRO A 1 94 ? -5.784 -2.223 15.764 1.00 98.56 94 PRO A N 1
ATOM 637 C CA . PRO A 1 94 ? -4.534 -2.169 16.508 1.00 98.56 94 PRO A CA 1
ATOM 638 C C . PRO A 1 94 ? -3.333 -2.035 15.565 1.00 98.56 94 PRO A C 1
ATOM 640 O O . PRO A 1 94 ? -3.238 -2.767 14.586 1.00 98.56 94 PRO A O 1
ATOM 643 N N . PHE A 1 95 ? -2.389 -1.136 15.856 1.00 98.75 95 PHE A N 1
ATOM 644 C CA . PHE A 1 95 ? -1.251 -0.875 14.957 1.00 98.75 95 PHE A CA 1
ATOM 645 C C . PHE A 1 95 ? -0.453 -2.144 14.603 1.00 98.75 95 PHE A C 1
ATOM 647 O O . PHE A 1 95 ? -0.063 -2.329 13.456 1.00 98.75 95 PHE A O 1
ATOM 654 N N . ARG A 1 96 ? -0.309 -3.077 15.553 1.00 98.44 96 ARG A N 1
ATOM 655 C CA . ARG A 1 96 ? 0.332 -4.392 15.351 1.00 98.44 96 ARG A CA 1
ATOM 656 C C . ARG A 1 96 ? -0.379 -5.317 14.344 1.00 98.44 96 ARG A C 1
ATOM 658 O O . ARG A 1 96 ? 0.195 -6.303 13.881 1.00 98.44 96 ARG A O 1
ATOM 665 N N . ASN A 1 97 ? -1.630 -5.009 14.013 1.00 98.81 97 ASN A N 1
ATOM 666 C CA . ASN A 1 97 ? -2.445 -5.734 13.042 1.00 98.81 97 ASN A CA 1
ATOM 667 C C . ASN A 1 97 ? -2.475 -5.058 11.663 1.00 98.81 97 ASN A C 1
ATOM 669 O O . ASN A 1 97 ? -3.077 -5.599 10.737 1.00 98.81 97 ASN A O 1
ATOM 673 N N . VAL A 1 98 ? -1.804 -3.916 11.493 1.00 98.81 98 VAL A N 1
ATOM 674 C CA . VAL A 1 98 ? -1.512 -3.359 10.169 1.00 98.81 98 VAL A CA 1
ATOM 675 C C . VAL A 1 98 ? -0.129 -3.853 9.756 1.00 98.81 98 VAL A C 1
ATOM 677 O O . VAL A 1 98 ? 0.872 -3.489 10.372 1.00 98.81 98 VAL A O 1
ATOM 680 N N . ARG A 1 99 ? -0.076 -4.762 8.780 1.00 98.75 99 ARG A N 1
ATOM 681 C CA . ARG A 1 99 ? 1.105 -5.585 8.488 1.00 98.75 99 ARG A CA 1
ATOM 682 C C . ARG A 1 99 ? 1.503 -5.495 7.021 1.00 98.75 99 ARG A C 1
ATOM 684 O O . ARG A 1 99 ? 0.652 -5.400 6.142 1.00 98.75 99 ARG A O 1
ATOM 691 N N . TYR A 1 100 ? 2.804 -5.577 6.781 1.00 98.81 100 TYR A N 1
ATOM 692 C CA . TYR A 1 100 ? 3.362 -5.780 5.450 1.00 98.81 100 TYR A CA 1
ATOM 693 C C . TYR A 1 100 ? 2.897 -7.120 4.849 1.00 98.81 100 TYR A C 1
ATOM 695 O O . TYR A 1 100 ? 2.756 -8.108 5.575 1.00 98.81 100 TYR A O 1
ATOM 703 N N . ASP A 1 101 ? 2.692 -7.162 3.531 1.00 98.75 101 ASP A N 1
ATOM 704 C CA . ASP A 1 101 ? 2.357 -8.379 2.785 1.00 98.75 101 ASP A CA 1
ATOM 705 C C . ASP A 1 101 ? 3.217 -8.526 1.523 1.00 98.75 101 ASP A C 1
ATOM 707 O O . ASP A 1 101 ? 3.048 -7.816 0.531 1.00 98.75 101 ASP A O 1
ATOM 711 N N . ALA A 1 102 ? 4.116 -9.512 1.557 1.00 98.69 102 ALA A N 1
ATOM 712 C CA . ALA A 1 102 ? 5.033 -9.813 0.460 1.00 98.69 102 ALA A CA 1
ATOM 713 C C . ALA A 1 102 ? 4.332 -10.304 -0.814 1.00 98.69 102 ALA A C 1
ATOM 715 O O . ALA A 1 102 ? 4.853 -10.153 -1.917 1.00 98.69 102 ALA A O 1
ATOM 716 N N . CYS A 1 103 ? 3.151 -10.913 -0.693 1.00 98.56 103 CYS A N 1
ATOM 717 C CA . CYS A 1 103 ? 2.434 -11.430 -1.850 1.00 98.56 103 CYS A CA 1
ATOM 718 C C . CYS A 1 103 ? 1.821 -10.291 -2.673 1.00 98.56 103 CYS A C 1
ATOM 720 O O . CYS A 1 103 ? 1.890 -10.322 -3.903 1.00 98.56 103 CYS A O 1
ATOM 722 N N . MET A 1 104 ? 1.254 -9.279 -2.013 1.00 98.75 104 MET A N 1
ATOM 723 C CA . MET A 1 104 ? 0.795 -8.052 -2.665 1.00 98.75 104 MET A CA 1
ATOM 724 C C . MET A 1 104 ? 1.969 -7.232 -3.195 1.00 98.75 104 MET A C 1
ATOM 726 O O . MET A 1 104 ? 1.904 -6.765 -4.325 1.00 98.75 104 MET A O 1
ATOM 730 N N . GLU A 1 105 ? 3.072 -7.113 -2.453 1.00 98.81 105 GLU A N 1
ATOM 731 C CA . GLU A 1 105 ? 4.262 -6.413 -2.955 1.00 98.81 105 GLU A CA 1
ATOM 732 C C . GLU A 1 105 ? 4.807 -7.050 -4.238 1.00 98.81 105 GLU A C 1
ATOM 734 O O . GLU A 1 105 ? 5.083 -6.349 -5.208 1.00 98.81 105 GLU A O 1
ATOM 739 N N . ARG A 1 106 ? 4.855 -8.385 -4.305 1.00 98.56 106 ARG A N 1
ATOM 740 C CA . ARG A 1 106 ? 5.240 -9.102 -5.527 1.00 98.56 106 ARG A CA 1
ATOM 741 C C . ARG A 1 106 ? 4.343 -8.763 -6.721 1.00 98.56 106 ARG A C 1
ATOM 743 O O . ARG A 1 106 ? 4.837 -8.676 -7.841 1.00 98.56 106 ARG A O 1
ATOM 750 N N . ARG A 1 107 ? 3.040 -8.558 -6.497 1.00 98.25 107 ARG A N 1
ATOM 751 C CA . ARG A 1 107 ? 2.102 -8.115 -7.542 1.00 98.25 107 ARG A CA 1
ATOM 752 C C . ARG A 1 107 ? 2.413 -6.686 -7.992 1.00 98.25 107 ARG A C 1
ATOM 754 O O . ARG A 1 107 ? 2.379 -6.403 -9.183 1.00 98.25 107 ARG A O 1
ATOM 761 N N . LEU A 1 108 ? 2.734 -5.796 -7.055 1.00 98.56 108 LEU A N 1
ATOM 762 C CA . LEU A 1 108 ? 3.078 -4.406 -7.356 1.00 98.56 108 LEU A CA 1
ATOM 763 C C . LEU A 1 108 ? 4.406 -4.290 -8.114 1.00 98.56 108 LEU A C 1
ATOM 765 O O . LEU A 1 108 ? 4.473 -3.525 -9.072 1.00 98.56 108 LEU A O 1
ATOM 769 N N . PHE A 1 109 ? 5.418 -5.090 -7.766 1.00 98.56 109 PHE A N 1
ATOM 770 C CA . PHE A 1 109 ? 6.645 -5.197 -8.561 1.00 98.56 109 PHE A CA 1
ATOM 771 C C . PHE A 1 109 ? 6.361 -5.707 -9.967 1.00 98.56 109 PHE A C 1
ATOM 773 O O . PHE A 1 109 ? 6.798 -5.093 -10.931 1.00 98.56 109 PHE A O 1
ATOM 780 N N . TRP A 1 110 ? 5.541 -6.751 -10.106 1.00 98.31 110 TRP A N 1
ATOM 781 C CA . TRP A 1 110 ? 5.133 -7.235 -11.423 1.00 98.31 110 TRP A CA 1
ATOM 782 C C . TRP A 1 110 ? 4.452 -6.151 -12.270 1.00 98.31 110 TRP A C 1
ATOM 784 O O . TRP A 1 110 ? 4.647 -6.122 -13.479 1.00 98.31 110 TRP A O 1
ATOM 794 N N . MET A 1 111 ? 3.679 -5.240 -11.674 1.00 98.12 111 MET A N 1
ATOM 795 C CA . MET A 1 111 ? 3.121 -4.098 -12.412 1.00 98.12 111 MET A CA 1
ATOM 796 C C . MET A 1 111 ? 4.192 -3.063 -12.759 1.00 98.12 111 MET A C 1
ATOM 798 O O . MET A 1 111 ? 4.209 -2.547 -13.868 1.00 98.12 111 MET A O 1
ATOM 802 N N . ALA A 1 112 ? 5.052 -2.733 -11.795 1.00 97.69 112 ALA A N 1
ATOM 803 C CA . ALA A 1 112 ? 6.055 -1.678 -11.912 1.00 97.69 112 ALA A CA 1
ATOM 804 C C . ALA A 1 112 ? 7.223 -2.036 -12.830 1.00 97.69 112 ALA A C 1
ATOM 806 O O . ALA A 1 112 ? 7.908 -1.151 -13.324 1.00 97.69 112 ALA A O 1
ATOM 807 N N . GLU A 1 113 ? 7.469 -3.323 -13.044 1.00 97.69 113 GLU A N 1
ATOM 808 C CA . GLU A 1 113 ? 8.546 -3.802 -13.902 1.00 97.69 113 GLU A CA 1
ATOM 809 C C . GLU A 1 113 ? 8.106 -3.969 -15.364 1.00 97.69 113 GLU A C 1
ATOM 811 O O . GLU A 1 113 ? 8.848 -4.561 -16.144 1.00 97.69 113 GLU A O 1
ATOM 816 N N . ASP A 1 114 ? 6.884 -3.572 -15.736 1.00 97.50 114 ASP A N 1
ATOM 817 C CA . ASP A 1 114 ? 6.416 -3.677 -17.120 1.00 97.50 114 ASP A CA 1
ATOM 818 C C . ASP A 1 114 ? 7.262 -2.770 -18.028 1.00 97.50 114 ASP A C 1
ATOM 820 O O . ASP A 1 114 ? 7.394 -1.589 -17.730 1.00 97.50 114 ASP A O 1
ATOM 824 N N . PRO A 1 115 ? 7.842 -3.265 -19.136 1.00 96.62 115 PRO A N 1
ATOM 825 C CA . PRO A 1 115 ? 8.763 -2.459 -19.941 1.00 96.62 115 PRO A CA 1
ATOM 826 C C . PRO A 1 115 ? 8.074 -1.372 -20.783 1.00 96.62 115 PRO A C 1
ATOM 828 O O . PRO A 1 115 ? 8.748 -0.656 -21.526 1.00 96.62 115 PRO A O 1
ATOM 831 N N . SER A 1 116 ? 6.747 -1.237 -20.707 1.00 95.56 116 SER A N 1
ATOM 832 C CA . SER A 1 116 ? 6.020 -0.179 -21.399 1.00 95.56 116 SER A CA 1
ATOM 833 C C . SER A 1 116 ? 6.311 1.189 -20.787 1.00 95.56 116 SER A C 1
ATOM 835 O O . SER A 1 116 ? 6.293 1.368 -19.578 1.00 95.56 116 SER A O 1
ATOM 837 N N . THR A 1 117 ? 6.467 2.206 -21.631 1.00 92.56 117 THR A N 1
ATOM 838 C CA . THR A 1 117 ? 6.504 3.611 -21.191 1.00 92.56 117 THR A CA 1
ATOM 839 C C . THR A 1 117 ? 5.125 4.150 -20.794 1.00 92.56 117 THR A C 1
ATOM 841 O O . THR A 1 117 ? 5.019 5.284 -20.327 1.00 92.56 117 THR A O 1
ATOM 844 N N . ASN A 1 118 ? 4.053 3.376 -21.002 1.00 90.00 118 ASN A N 1
ATOM 845 C CA . ASN A 1 118 ? 2.715 3.725 -20.549 1.00 90.00 118 ASN A CA 1
ATOM 846 C C . ASN A 1 118 ? 2.529 3.279 -19.085 1.00 90.00 118 ASN A C 1
ATOM 848 O O . ASN A 1 118 ? 2.407 2.077 -18.851 1.00 90.00 118 ASN A O 1
ATOM 852 N N . PRO A 1 119 ? 2.379 4.201 -18.116 1.00 81.44 119 PRO A N 1
ATOM 853 C CA . PRO A 1 119 ? 2.215 3.850 -16.699 1.00 81.44 119 PRO A CA 1
ATOM 854 C C . PRO A 1 119 ? 0.908 3.095 -16.396 1.00 81.44 119 PRO A C 1
ATOM 856 O O . PRO A 1 119 ? 0.746 2.523 -15.318 1.00 81.44 119 PRO A O 1
ATOM 859 N N . MET A 1 120 ? -0.044 3.094 -17.337 1.00 88.69 120 MET A N 1
ATOM 860 C CA . MET A 1 120 ? -1.278 2.306 -17.253 1.00 88.69 120 MET A CA 1
ATOM 861 C C . MET A 1 120 ? -1.128 0.888 -17.812 1.00 88.69 120 MET A C 1
ATOM 863 O O . MET A 1 120 ? -2.049 0.080 -17.685 1.00 88.69 120 MET A O 1
ATOM 867 N N . SER A 1 121 ? 0.001 0.564 -18.441 1.00 93.94 121 SER A N 1
ATOM 868 C CA . SER A 1 121 ? 0.299 -0.804 -18.849 1.00 93.94 121 SER A CA 1
ATOM 869 C C . SER A 1 121 ? 0.487 -1.690 -17.616 1.00 93.94 121 SER A C 1
ATOM 871 O O . SER A 1 121 ? 0.925 -1.225 -16.565 1.00 93.94 121 SER A O 1
ATOM 873 N N . ALA A 1 122 ? 0.059 -2.953 -17.705 1.00 95.44 122 ALA A N 1
ATOM 874 C CA . ALA A 1 122 ? -0.011 -3.896 -16.583 1.00 95.44 122 ALA A CA 1
ATOM 875 C C . ALA A 1 122 ? -0.834 -3.436 -15.355 1.00 95.44 122 ALA A C 1
ATOM 877 O O . ALA A 1 122 ? -0.961 -4.195 -14.390 1.00 95.44 122 ALA A O 1
ATOM 878 N N . TRP A 1 123 ? -1.444 -2.244 -15.375 1.00 96.19 123 TRP A N 1
ATOM 879 C CA . TRP A 1 123 ? -2.234 -1.719 -14.268 1.00 96.19 123 TRP A CA 1
ATOM 880 C C . TRP A 1 123 ? -3.597 -2.407 -14.191 1.00 96.19 123 TRP A C 1
ATOM 882 O O . TRP A 1 123 ? -4.417 -2.303 -15.103 1.00 96.19 123 TRP A O 1
ATOM 892 N N . GLY A 1 124 ? -3.871 -3.085 -13.077 1.00 95.38 124 GLY A N 1
ATOM 893 C CA . GLY A 1 124 ? -5.191 -3.653 -12.816 1.00 95.38 124 GLY A CA 1
ATOM 894 C C . GLY A 1 124 ? -5.191 -4.885 -11.920 1.00 95.38 124 GLY A C 1
ATOM 895 O O . GLY A 1 124 ? -4.152 -5.433 -11.545 1.00 95.38 124 GLY A O 1
ATOM 896 N N . HIS A 1 125 ? -6.394 -5.343 -11.594 1.00 96.88 125 HIS A N 1
ATOM 897 C CA . HIS A 1 125 ? -6.599 -6.521 -10.759 1.00 96.88 125 HIS A CA 1
ATOM 898 C C . HIS A 1 125 ? -6.033 -7.796 -11.385 1.00 96.88 125 HIS A C 1
ATOM 900 O O . HIS A 1 125 ? -5.790 -7.890 -12.598 1.00 96.88 125 HIS A O 1
ATOM 906 N N . ARG A 1 126 ? -5.801 -8.786 -10.524 1.00 94.19 126 ARG A N 1
ATOM 907 C CA . ARG A 1 126 ? -5.247 -10.080 -10.917 1.00 94.19 126 ARG A CA 1
ATOM 908 C C . ARG A 1 126 ? -6.177 -10.763 -11.923 1.00 94.19 126 ARG A C 1
ATOM 910 O O . ARG A 1 126 ? -7.395 -10.751 -11.764 1.00 94.19 126 ARG A O 1
ATOM 917 N N . GLY A 1 127 ? -5.605 -11.344 -12.972 1.00 93.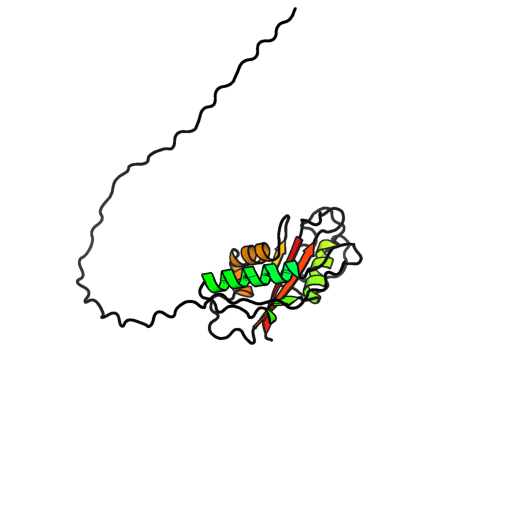25 127 GLY A N 1
ATOM 918 C CA . GLY A 1 127 ? -6.340 -11.984 -14.069 1.00 93.25 127 GLY A CA 1
ATOM 919 C C . GLY A 1 127 ? -6.982 -11.021 -15.076 1.00 93.25 127 GLY A C 1
ATOM 920 O O . GLY A 1 127 ? -7.515 -11.482 -16.082 1.00 93.25 127 GLY A O 1
ATOM 921 N N . GLN A 1 128 ? -6.921 -9.705 -14.844 1.00 94.38 128 GLN A N 1
ATOM 922 C CA . GLN A 1 128 ? -7.433 -8.684 -15.768 1.00 94.38 128 GLN A CA 1
ATOM 923 C C . GLN A 1 128 ? -6.295 -7.922 -16.449 1.00 94.38 128 GLN A C 1
ATOM 925 O O . GLN A 1 128 ? -6.329 -7.699 -17.658 1.00 94.38 128 GLN A O 1
ATOM 930 N N . ALA A 1 129 ? -5.275 -7.541 -15.678 1.00 95.06 129 ALA A N 1
ATOM 931 C CA . ALA A 1 129 ? -4.108 -6.843 -16.202 1.00 95.06 129 ALA A CA 1
ATOM 932 C C . ALA A 1 129 ? -3.155 -7.801 -16.929 1.00 95.06 129 ALA A C 1
ATOM 934 O O . ALA A 1 129 ? -2.957 -8.942 -16.507 1.00 95.06 129 ALA A O 1
ATOM 935 N N . LYS A 1 130 ? -2.514 -7.305 -17.988 1.00 96.50 130 LYS A N 1
ATOM 936 C CA . LYS A 1 130 ? -1.484 -8.018 -18.749 1.00 96.50 130 LYS A CA 1
ATOM 937 C C . LYS A 1 130 ? -0.263 -7.126 -18.893 1.00 96.50 130 LYS A C 1
ATOM 939 O O . LYS A 1 130 ? -0.414 -5.939 -19.175 1.00 96.50 130 LYS A O 1
ATOM 944 N N . ARG A 1 131 ? 0.920 -7.707 -18.722 1.00 97.19 131 ARG A N 1
ATOM 945 C CA . ARG A 1 131 ? 2.167 -7.039 -19.082 1.00 97.19 131 ARG A CA 1
ATOM 946 C C . ARG A 1 131 ? 2.363 -7.029 -20.587 1.00 97.19 131 ARG A C 1
ATOM 948 O O . ARG A 1 131 ? 1.950 -7.957 -21.285 1.00 97.19 131 ARG A O 1
ATOM 955 N N . SER A 1 132 ? 3.016 -5.978 -21.052 1.00 97.75 132 SER A N 1
ATOM 956 C CA . SER A 1 132 ? 3.378 -5.750 -22.447 1.00 97.75 132 SER A CA 1
ATOM 957 C C . SER A 1 132 ? 4.373 -6.785 -22.980 1.00 97.75 132 SER A C 1
ATOM 959 O O . SER A 1 132 ? 4.324 -7.119 -24.160 1.00 97.75 132 SER A O 1
ATOM 961 N N . ASP A 1 133 ? 5.212 -7.351 -22.112 1.00 97.31 133 ASP A N 1
ATOM 962 C CA . ASP A 1 133 ? 6.168 -8.417 -22.441 1.00 97.31 133 ASP A CA 1
ATOM 963 C C . ASP A 1 133 ? 5.607 -9.840 -22.286 1.00 97.31 133 ASP A C 1
ATOM 965 O O . ASP A 1 133 ? 6.322 -10.821 -22.486 1.00 97.31 133 ASP A O 1
ATOM 969 N N . GLY A 1 134 ? 4.330 -9.974 -21.920 1.00 97.31 134 GLY A N 1
ATOM 970 C CA . GLY A 1 134 ? 3.676 -11.268 -21.749 1.00 97.31 134 GLY A CA 1
ATOM 971 C C . GLY A 1 134 ? 4.078 -12.038 -20.488 1.00 97.31 134 GLY A C 1
ATOM 972 O O . GLY A 1 134 ? 3.659 -13.190 -20.346 1.00 97.31 134 GLY A O 1
ATOM 973 N N . ALA A 1 135 ? 4.840 -11.450 -19.556 1.00 97.50 135 ALA A N 1
ATOM 974 C CA . ALA A 1 135 ? 5.204 -12.153 -18.329 1.00 97.50 135 ALA A CA 1
ATOM 975 C C . ALA A 1 135 ? 3.949 -12.527 -17.503 1.00 97.50 135 ALA A C 1
ATOM 977 O O . ALA A 1 135 ? 3.029 -11.711 -17.346 1.00 97.50 135 ALA A O 1
ATOM 978 N N . PRO A 1 136 ? 3.882 -13.759 -16.962 1.00 97.06 136 PRO A N 1
ATOM 979 C CA . PRO A 1 136 ? 2.682 -14.279 -16.316 1.00 97.06 136 PRO A CA 1
ATOM 980 C C . PRO A 1 136 ? 2.360 -13.535 -15.020 1.00 97.06 136 PRO A C 1
ATOM 982 O O . PRO A 1 136 ? 3.256 -13.127 -14.287 1.00 97.06 136 PRO A O 1
ATOM 985 N N . ASP A 1 137 ? 1.068 -13.395 -14.723 1.00 95.69 137 ASP A N 1
ATOM 986 C CA . ASP A 1 137 ? 0.560 -12.729 -13.522 1.00 95.69 137 ASP A C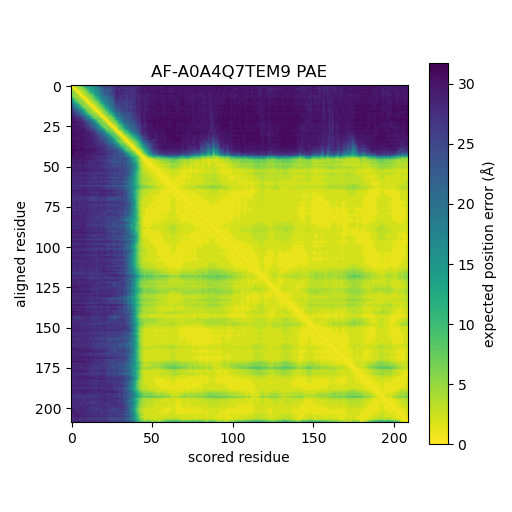A 1
ATOM 987 C C . ASP A 1 137 ? 1.011 -13.439 -12.225 1.00 95.69 137 ASP A C 1
ATOM 989 O O . ASP A 1 137 ? 0.738 -14.627 -12.023 1.00 95.69 137 ASP A O 1
ATOM 993 N N . VAL A 1 138 ? 1.665 -12.699 -11.318 1.00 96.94 138 VAL A N 1
ATOM 994 C CA . VAL A 1 138 ? 2.139 -13.187 -10.012 1.00 96.94 138 VAL A CA 1
ATOM 995 C C . VAL A 1 138 ? 1.671 -12.319 -8.840 1.00 96.94 138 VAL A C 1
ATOM 997 O O . VAL A 1 138 ? 1.353 -11.143 -8.982 1.00 96.94 138 VAL A O 1
ATOM 1000 N N . GLY A 1 139 ? 1.714 -12.897 -7.634 1.00 97.56 139 GLY A N 1
ATOM 1001 C CA . GLY A 1 139 ? 1.393 -12.191 -6.389 1.00 97.56 139 GLY A CA 1
ATOM 1002 C C . GLY A 1 139 ? -0.082 -12.280 -5.985 1.00 97.56 139 GLY A C 1
ATOM 1003 O O . GLY A 1 139 ? -0.818 -13.147 -6.457 1.00 97.56 139 GLY A O 1
ATOM 1004 N N . CYS A 1 140 ? -0.478 -11.426 -5.043 1.00 97.94 140 CYS A N 1
ATOM 1005 C CA . CYS A 1 140 ? -1.817 -11.370 -4.459 1.00 97.94 140 CYS A CA 1
ATOM 1006 C C . CYS A 1 140 ? -2.510 -10.056 -4.811 1.00 97.94 140 CYS A C 1
ATOM 1008 O O . CYS A 1 140 ? -1.864 -9.022 -4.953 1.00 97.94 140 CYS A O 1
ATOM 1010 N N . ASP A 1 141 ? -3.837 -10.110 -4.903 1.00 96.88 141 ASP A N 1
ATOM 1011 C CA . ASP A 1 141 ? -4.678 -8.949 -5.189 1.00 96.88 141 ASP A CA 1
ATOM 1012 C C . ASP A 1 141 ? -5.109 -8.209 -3.909 1.00 96.88 141 ASP A C 1
ATOM 1014 O O . ASP A 1 141 ? -5.023 -8.740 -2.793 1.00 96.88 141 ASP A O 1
ATOM 1018 N N . GLY A 1 142 ? -5.614 -6.994 -4.089 1.00 96.94 142 GLY A N 1
ATOM 1019 C CA . GLY A 1 142 ? -6.150 -6.125 -3.051 1.00 96.94 142 GLY A CA 1
ATOM 1020 C C . GLY A 1 142 ? -6.793 -4.879 -3.656 1.00 96.94 142 GLY A C 1
ATOM 1021 O O . GLY A 1 142 ? -6.930 -4.749 -4.869 1.00 96.94 142 GLY A O 1
ATOM 1022 N N . ASN A 1 143 ? -7.173 -3.927 -2.811 1.00 98.56 143 ASN A N 1
ATOM 1023 C CA . ASN A 1 143 ? -7.523 -2.597 -3.295 1.00 98.56 143 ASN A CA 1
ATOM 1024 C C . ASN A 1 143 ? -6.267 -1.931 -3.844 1.00 98.56 143 ASN A C 1
ATOM 1026 O O . ASN A 1 143 ? -5.297 -1.811 -3.103 1.00 98.56 143 ASN A O 1
ATOM 1030 N N . LEU A 1 144 ? -6.297 -1.475 -5.095 1.00 98.38 144 LEU A N 1
ATOM 1031 C CA . LEU A 1 144 ? -5.148 -0.855 -5.752 1.00 98.38 144 LEU A CA 1
ATOM 1032 C C . LEU A 1 144 ? -5.248 0.673 -5.699 1.00 98.38 144 LEU A C 1
ATOM 1034 O O . LEU A 1 144 ? -6.336 1.248 -5.743 1.00 98.38 144 LEU A O 1
ATOM 1038 N N . SER A 1 145 ? -4.111 1.348 -5.570 1.00 97.81 145 SER A N 1
ATOM 1039 C CA . SER A 1 145 ? -3.991 2.805 -5.694 1.00 97.81 145 SER A CA 1
ATOM 1040 C C . SER A 1 145 ? -2.626 3.145 -6.271 1.00 97.81 145 SER A C 1
ATOM 1042 O O . SER A 1 145 ? -1.636 2.530 -5.892 1.00 97.81 145 SER A O 1
ATOM 1044 N N . GLY A 1 146 ? -2.555 4.125 -7.168 1.00 95.62 146 GLY A N 1
ATOM 1045 C CA . GLY A 1 146 ? -1.305 4.513 -7.814 1.00 95.62 146 GLY A CA 1
ATOM 1046 C C . GLY A 1 146 ? -1.197 6.010 -8.074 1.00 95.62 146 GLY A C 1
ATOM 1047 O O . GLY A 1 146 ? -2.124 6.785 -7.789 1.00 95.62 146 GLY A O 1
ATOM 1048 N N . GLY A 1 147 ? -0.032 6.425 -8.559 1.00 95.50 147 GLY A N 1
ATOM 1049 C CA . GLY A 1 147 ? 0.248 7.788 -9.008 1.00 95.50 147 GLY A CA 1
ATOM 1050 C C . GLY A 1 147 ? 1.394 8.479 -8.269 1.00 95.50 147 GLY A C 1
ATOM 1051 O O . GLY A 1 147 ? 1.924 7.976 -7.273 1.00 95.50 147 GLY A O 1
ATOM 1052 N N . SER A 1 148 ? 1.750 9.656 -8.780 1.00 96.12 148 SER A N 1
ATOM 1053 C CA . SER A 1 148 ? 2.847 10.484 -8.280 1.00 96.12 148 SER A CA 1
ATOM 1054 C C . SER A 1 148 ? 2.526 11.169 -6.954 1.00 96.12 148 SER A C 1
ATOM 1056 O O . SER A 1 148 ? 1.406 11.628 -6.734 1.00 96.12 148 SER A O 1
ATOM 1058 N N . GLY A 1 149 ? 3.536 11.278 -6.090 1.00 94.94 149 GLY A N 1
ATOM 1059 C CA . GLY A 1 149 ? 3.468 11.998 -4.817 1.00 94.94 149 GLY A CA 1
ATOM 1060 C C . GLY A 1 149 ? 2.657 11.291 -3.732 1.00 94.94 149 GLY A C 1
ATOM 1061 O O . GLY A 1 149 ? 2.403 11.884 -2.684 1.00 94.94 149 GLY A O 1
ATOM 1062 N N . ASN A 1 150 ? 2.238 10.042 -3.953 1.00 96.69 150 ASN A N 1
ATOM 1063 C CA . ASN A 1 150 ? 1.513 9.312 -2.925 1.00 96.69 150 ASN A CA 1
ATOM 1064 C C . ASN A 1 150 ? 2.465 8.788 -1.844 1.00 96.69 150 ASN A C 1
ATOM 1066 O O . ASN A 1 150 ? 3.554 8.293 -2.113 1.00 96.69 150 ASN A O 1
ATOM 1070 N N . THR A 1 151 ? 1.965 8.797 -0.619 1.00 98.19 151 THR A N 1
ATOM 1071 C CA . THR A 1 151 ? 2.490 8.079 0.544 1.00 98.19 151 THR A CA 1
ATOM 1072 C C . THR A 1 151 ? 1.472 7.042 1.025 1.00 98.19 151 THR A C 1
ATOM 1074 O O . THR A 1 151 ? 0.311 7.051 0.589 1.00 98.19 151 THR A O 1
ATOM 1077 N N . GLY A 1 152 ? 1.848 6.203 1.996 1.00 98.56 152 GLY A N 1
ATOM 1078 C CA . GLY A 1 152 ? 0.899 5.309 2.669 1.00 98.56 152 GLY A CA 1
ATOM 1079 C C . GLY A 1 152 ? -0.332 6.043 3.223 1.00 98.56 152 GLY A C 1
ATOM 1080 O O . GLY A 1 152 ? -1.458 5.558 3.096 1.00 98.56 152 GLY A O 1
ATOM 1081 N N . ALA A 1 153 ? -0.158 7.260 3.749 1.00 98.81 153 ALA A N 1
ATOM 1082 C CA . ALA A 1 153 ? -1.271 8.087 4.213 1.00 98.81 153 ALA A CA 1
ATOM 1083 C C . ALA A 1 153 ? -2.225 8.490 3.073 1.00 98.81 153 ALA A C 1
ATOM 1085 O O . ALA A 1 153 ? -3.438 8.324 3.198 1.00 98.81 153 ALA A O 1
ATOM 1086 N N . THR A 1 154 ? -1.699 8.956 1.939 1.00 98.69 154 THR A N 1
ATOM 1087 C CA . THR A 1 154 ? -2.547 9.342 0.794 1.00 98.69 154 THR A CA 1
ATOM 1088 C C . THR A 1 154 ? -3.278 8.144 0.174 1.00 98.69 154 THR A C 1
ATOM 1090 O O . THR A 1 154 ? -4.413 8.284 -0.278 1.00 98.69 154 THR A O 1
ATOM 1093 N N . ALA A 1 155 ? -2.681 6.943 0.192 1.00 98.62 155 ALA A N 1
ATOM 1094 C CA . ALA A 1 155 ? -3.350 5.725 -0.267 1.00 98.62 155 ALA A CA 1
ATOM 1095 C C . ALA A 1 155 ? -4.577 5.403 0.606 1.00 98.62 155 ALA A C 1
ATOM 1097 O O . ALA A 1 155 ? -5.655 5.114 0.082 1.00 98.62 155 ALA A O 1
ATOM 1098 N N . ALA A 1 156 ? -4.447 5.544 1.932 1.00 98.81 156 ALA A N 1
ATOM 1099 C CA . ALA A 1 156 ? -5.563 5.405 2.869 1.00 98.81 156 ALA A CA 1
ATOM 1100 C C . ALA A 1 156 ? -6.711 6.384 2.545 1.00 98.81 156 ALA A C 1
ATOM 1102 O O . ALA A 1 156 ? -7.879 5.994 2.500 1.00 98.81 156 ALA A O 1
ATOM 1103 N N . GLU A 1 157 ? -6.391 7.648 2.261 1.00 98.75 157 GLU A N 1
ATOM 1104 C CA . GLU A 1 157 ? -7.382 8.667 1.884 1.00 98.75 157 GLU A CA 1
ATOM 1105 C C . GLU A 1 157 ? -8.093 8.339 0.571 1.00 98.75 157 GLU A C 1
ATOM 1107 O O . GLU A 1 157 ? -9.323 8.388 0.509 1.00 98.75 157 GLU A O 1
ATOM 1112 N N . LYS A 1 158 ? -7.337 7.947 -0.461 1.00 98.56 158 LYS A N 1
ATOM 1113 C CA . LYS A 1 158 ? -7.884 7.560 -1.769 1.00 98.56 158 LYS A CA 1
ATOM 1114 C C . LYS A 1 158 ? -8.858 6.390 -1.654 1.00 98.56 158 LYS A C 1
ATOM 1116 O O . LYS A 1 158 ? -9.948 6.436 -2.227 1.00 98.56 158 LYS A O 1
ATOM 1121 N N . TRP A 1 159 ? -8.512 5.360 -0.880 1.00 98.75 159 TRP A N 1
ATOM 1122 C CA . TRP A 1 159 ? -9.411 4.225 -0.666 1.00 98.75 159 TRP A CA 1
ATOM 1123 C C . TRP A 1 159 ? -10.643 4.590 0.156 1.00 98.75 159 TRP A C 1
ATOM 1125 O O . TRP A 1 159 ? -11.716 4.065 -0.125 1.00 98.75 159 TRP A O 1
ATOM 1135 N N . TRP A 1 160 ? -10.538 5.505 1.121 1.00 98.69 160 TRP A N 1
ATOM 1136 C CA . TRP A 1 160 ? -11.712 6.019 1.828 1.00 98.69 160 TRP A CA 1
ATOM 1137 C C . TRP A 1 160 ? -12.648 6.822 0.910 1.00 98.69 160 TRP A C 1
ATOM 1139 O O . TRP A 1 160 ? -13.868 6.674 0.990 1.00 98.69 160 TRP A O 1
ATOM 1149 N N . ALA A 1 161 ? -12.097 7.645 0.018 1.00 98.56 161 ALA A N 1
ATOM 1150 C CA . ALA A 1 161 ? -12.874 8.475 -0.903 1.00 98.56 161 ALA A CA 1
ATOM 1151 C C . ALA A 1 161 ? -13.599 7.668 -1.998 1.00 98.56 161 ALA A C 1
ATOM 1153 O O . ALA A 1 161 ? -14.578 8.139 -2.573 1.00 98.56 161 ALA A O 1
ATOM 1154 N N . SER A 1 162 ? -13.154 6.442 -2.282 1.00 98.44 162 SER A N 1
ATOM 1155 C CA . SER A 1 162 ? -13.748 5.572 -3.298 1.00 98.44 162 SER A CA 1
ATOM 1156 C C . SER A 1 162 ? -14.738 4.579 -2.685 1.00 98.44 162 SER A C 1
ATOM 1158 O O . SER A 1 162 ? -14.376 3.782 -1.825 1.00 98.44 162 SER A O 1
ATOM 1160 N N . THR A 1 163 ? -15.993 4.570 -3.148 1.00 98.12 163 THR A N 1
ATOM 1161 C CA . THR A 1 163 ? -17.065 3.741 -2.559 1.00 98.12 163 THR A CA 1
ATOM 1162 C C . THR A 1 163 ? -16.727 2.251 -2.497 1.00 98.12 163 THR A C 1
ATOM 1164 O O . THR A 1 163 ? -16.867 1.657 -1.428 1.00 98.12 163 THR A O 1
ATOM 1167 N N . GLY A 1 164 ? -16.248 1.655 -3.595 1.00 98.06 164 GLY A N 1
ATOM 1168 C CA . GLY A 1 164 ? -15.902 0.229 -3.637 1.00 98.06 164 GLY A CA 1
ATOM 1169 C C . GLY A 1 164 ? -14.739 -0.114 -2.704 1.00 98.06 164 GLY A C 1
ATOM 1170 O O . GLY A 1 164 ? -14.848 -1.018 -1.876 1.00 98.06 164 GLY A O 1
ATOM 1171 N N . HIS A 1 165 ? -13.663 0.673 -2.763 1.00 98.62 165 HIS A N 1
ATOM 1172 C CA . HIS A 1 165 ? -12.492 0.468 -1.913 1.00 98.62 165 HIS A CA 1
ATOM 1173 C C . HIS A 1 165 ? -12.806 0.676 -0.425 1.00 98.62 165 HIS A C 1
ATOM 1175 O O . HIS A 1 165 ? -12.378 -0.103 0.427 1.00 98.62 165 HIS A O 1
ATOM 1181 N N . ARG A 1 166 ? -13.601 1.696 -0.095 1.00 98.75 166 ARG A N 1
ATOM 1182 C CA . ARG A 1 166 ? -14.068 1.962 1.267 1.00 98.75 166 ARG A CA 1
ATOM 1183 C C . ARG A 1 166 ? -14.897 0.800 1.800 1.00 98.75 166 ARG A C 1
ATOM 1185 O O . ARG A 1 166 ? -14.682 0.376 2.936 1.00 98.75 166 ARG A O 1
ATOM 1192 N N . ALA A 1 167 ? -15.821 0.274 0.998 1.00 98.50 167 ALA A N 1
ATOM 1193 C CA . ALA A 1 167 ? -16.655 -0.854 1.396 1.00 98.50 167 ALA A CA 1
ATOM 1194 C C . ALA A 1 167 ? -15.812 -2.101 1.707 1.00 98.50 167 ALA A C 1
ATOM 1196 O O . ALA A 1 167 ? -16.008 -2.713 2.757 1.00 98.50 167 ALA A O 1
ATOM 1197 N N . SER A 1 168 ? -14.837 -2.437 0.856 1.00 98.06 168 SER A N 1
ATOM 1198 C CA . SER A 1 168 ? -14.005 -3.637 1.023 1.00 98.06 168 SER A CA 1
ATOM 1199 C C . SER A 1 168 ? -12.972 -3.521 2.154 1.00 98.06 168 SER A C 1
ATOM 1201 O O . SER A 1 168 ? -12.794 -4.475 2.920 1.00 98.06 168 SER A O 1
ATOM 1203 N N . LEU A 1 169 ? -12.308 -2.364 2.283 1.00 98.50 169 LEU A N 1
ATOM 1204 C CA . LEU A 1 169 ? -11.147 -2.171 3.162 1.00 98.50 169 LEU A CA 1
ATOM 1205 C C . LEU A 1 169 ? -11.468 -1.480 4.485 1.00 98.50 169 LEU A C 1
ATOM 1207 O O . LEU A 1 169 ? -10.829 -1.780 5.484 1.00 98.50 169 LEU A O 1
ATOM 1211 N N . TYR A 1 170 ? -12.422 -0.550 4.532 1.00 98.38 170 TYR A N 1
ATOM 1212 C CA . TYR A 1 170 ? -12.782 0.120 5.790 1.00 98.38 170 TYR A CA 1
ATOM 1213 C C . TYR A 1 170 ? -13.970 -0.542 6.473 1.00 98.38 170 TYR A C 1
ATOM 1215 O O . TYR A 1 170 ? -14.076 -0.458 7.699 1.00 98.38 170 TYR A O 1
ATOM 1223 N N . ARG A 1 171 ? -14.831 -1.211 5.697 1.00 97.94 171 ARG A N 1
ATOM 1224 C CA . ARG A 1 171 ? -16.036 -1.904 6.168 1.00 97.94 171 ARG A CA 1
ATOM 1225 C C . ARG A 1 171 ? -16.824 -1.047 7.173 1.00 97.94 171 ARG A C 1
ATOM 1227 O O . ARG A 1 171 ? -16.839 -1.366 8.362 1.00 97.94 171 ARG A O 1
ATOM 1234 N N . PRO A 1 172 ? -17.470 0.053 6.736 1.00 96.38 172 PRO A N 1
ATOM 1235 C CA . PRO A 1 172 ? -18.086 1.028 7.647 1.00 96.38 172 PRO A CA 1
ATOM 1236 C C . PRO A 1 172 ? -19.190 0.470 8.566 1.00 96.38 172 PRO A C 1
ATOM 1238 O O . PRO A 1 172 ? -19.522 1.079 9.579 1.00 96.38 172 PRO A O 1
ATOM 1241 N N . GLY A 1 173 ? -19.754 -0.698 8.241 1.00 92.94 173 GLY A N 1
ATOM 1242 C CA . GLY A 1 173 ? -20.714 -1.395 9.101 1.00 92.94 173 GLY A CA 1
ATOM 1243 C C . GLY A 1 173 ? -20.090 -2.118 10.301 1.00 92.94 173 GLY A C 1
ATOM 1244 O O . GLY A 1 173 ? -20.817 -2.535 11.198 1.00 92.94 173 GLY A O 1
ATOM 1245 N N . THR A 1 174 ? -18.765 -2.274 10.348 1.00 92.75 174 THR A N 1
ATOM 1246 C CA . THR A 1 174 ? -18.090 -3.046 11.395 1.00 92.75 174 THR A CA 1
ATOM 1247 C C . THR A 1 174 ? -18.185 -2.354 12.757 1.00 92.75 174 THR A C 1
ATOM 1249 O O . THR A 1 174 ? -17.872 -1.169 12.895 1.00 92.75 174 THR A O 1
ATOM 1252 N N . LYS A 1 175 ? -18.563 -3.123 13.782 1.00 91.56 175 LYS A N 1
ATOM 1253 C CA . LYS A 1 175 ? -18.656 -2.705 15.188 1.00 91.56 175 LYS A CA 1
ATOM 1254 C C . LYS A 1 175 ? -17.835 -3.643 16.077 1.00 91.56 175 LYS A C 1
ATOM 1256 O O . LYS A 1 175 ? -17.455 -4.730 15.652 1.00 91.56 175 LYS A O 1
ATOM 1261 N N . GLY A 1 176 ? -17.587 -3.225 17.315 1.00 90.25 176 GLY A N 1
ATOM 1262 C CA . GLY A 1 176 ? -16.896 -4.044 18.310 1.00 90.25 176 GLY A CA 1
ATOM 1263 C C . GLY A 1 176 ? -15.375 -4.092 18.144 1.00 90.25 176 GLY A C 1
ATOM 1264 O O . GLY A 1 176 ? -14.764 -3.208 17.545 1.00 90.25 176 GLY A O 1
ATOM 1265 N N . SER A 1 177 ? -14.769 -5.115 18.744 1.00 93.19 177 SER A N 1
ATOM 1266 C CA . SER A 1 177 ? -13.316 -5.270 18.853 1.00 93.19 177 SER A CA 1
ATOM 1267 C C . SER A 1 177 ? -12.654 -5.658 17.529 1.00 93.19 177 SER A C 1
ATOM 1269 O O . SER A 1 177 ? -13.112 -6.576 16.852 1.00 93.19 177 SER A O 1
ATOM 1271 N N . MET A 1 178 ? -11.549 -4.987 17.183 1.00 97.44 178 MET A N 1
ATOM 1272 C CA . MET A 1 178 ? -10.753 -5.228 15.964 1.00 97.44 178 MET A CA 1
ATOM 1273 C C . MET A 1 178 ? -9.529 -6.128 16.207 1.00 97.44 178 MET A C 1
ATOM 1275 O O . MET A 1 178 ? -8.627 -6.195 15.375 1.00 97.44 178 MET A O 1
ATOM 1279 N N . GLU A 1 179 ? -9.480 -6.825 17.341 1.00 96.62 179 GLU A N 1
ATOM 1280 C CA . GLU A 1 179 ? -8.317 -7.614 17.769 1.00 96.62 179 GLU A CA 1
ATOM 1281 C C . GLU A 1 179 ? -7.977 -8.786 16.826 1.00 96.62 179 GLU A C 1
ATOM 1283 O O . GLU A 1 179 ? -6.802 -9.077 16.614 1.00 96.62 179 GLU A O 1
ATOM 1288 N N . SER A 1 180 ? -8.983 -9.394 16.185 1.00 96.88 180 SER A N 1
ATOM 1289 C CA . SER A 1 180 ? -8.840 -10.454 15.165 1.00 96.88 180 SER A CA 1
ATOM 1290 C C . SER A 1 180 ? -8.873 -9.930 13.724 1.00 96.88 180 SER A C 1
ATOM 1292 O O . SER A 1 180 ? -8.987 -10.680 12.754 1.00 96.88 180 SER A O 1
ATOM 1294 N N . THR A 1 181 ? -8.833 -8.612 13.543 1.00 98.31 181 THR A N 1
ATOM 1295 C CA . THR A 1 181 ? -8.790 -8.001 12.214 1.00 98.31 181 THR A CA 1
ATOM 1296 C C . THR A 1 181 ? -7.372 -7.592 11.894 1.00 98.31 181 THR A C 1
ATOM 1298 O O . THR A 1 181 ? -6.750 -6.889 12.688 1.00 98.31 181 THR A O 1
ATOM 1301 N N . CYS A 1 182 ? -6.911 -7.945 10.696 1.00 98.56 182 CYS A N 1
ATOM 1302 C CA . CYS A 1 182 ? -5.674 -7.431 10.135 1.00 98.56 182 CYS A CA 1
ATOM 1303 C C . CYS A 1 182 ? -5.904 -6.688 8.830 1.00 98.56 182 CYS A C 1
ATOM 1305 O O . CYS A 1 182 ? -6.737 -7.065 8.003 1.00 98.56 182 CYS A O 1
ATOM 1307 N N . ILE A 1 183 ? -5.101 -5.648 8.642 1.00 98.81 183 ILE A N 1
ATOM 1308 C CA . ILE A 1 183 ? -4.980 -4.943 7.377 1.00 98.81 183 ILE A CA 1
ATOM 1309 C C . ILE A 1 183 ? -3.607 -5.254 6.825 1.00 98.81 183 ILE A C 1
ATOM 1311 O O . ILE A 1 183 ? -2.590 -4.933 7.436 1.00 98.81 183 ILE A O 1
ATOM 1315 N N . LEU A 1 184 ? -3.594 -5.901 5.674 1.00 98.81 184 LEU A N 1
ATOM 1316 C CA . LEU A 1 184 ? -2.373 -6.178 4.944 1.00 98.81 184 LEU A CA 1
ATOM 1317 C C . LEU A 1 184 ? -2.123 -5.018 3.985 1.00 98.81 184 LEU A C 1
ATOM 1319 O O . LEU A 1 184 ? -3.080 -4.501 3.405 1.00 98.81 184 LEU A O 1
ATOM 1323 N N . PHE A 1 185 ? -0.867 -4.605 3.838 1.00 98.94 185 PHE A N 1
ATOM 1324 C CA . PHE A 1 185 ? -0.464 -3.452 3.036 1.00 98.94 185 PHE A CA 1
ATOM 1325 C C . PHE A 1 185 ? 0.864 -3.713 2.319 1.00 98.94 185 PHE A C 1
ATOM 1327 O O . PHE A 1 185 ? 1.773 -4.329 2.878 1.00 98.94 185 PHE A O 1
ATOM 1334 N N . ALA A 1 186 ? 0.975 -3.208 1.097 1.00 98.88 186 ALA A N 1
ATOM 1335 C CA . ALA A 1 186 ? 2.215 -3.137 0.339 1.00 98.88 186 ALA A CA 1
ATOM 1336 C C . ALA A 1 186 ? 2.245 -1.851 -0.493 1.00 98.88 186 ALA A C 1
ATOM 1338 O O . ALA A 1 186 ? 1.196 -1.343 -0.900 1.00 98.88 186 ALA A O 1
ATOM 1339 N N . MET A 1 187 ? 3.444 -1.346 -0.761 1.00 98.81 187 MET A N 1
ATOM 1340 C CA . MET A 1 187 ? 3.685 -0.175 -1.594 1.00 98.81 187 MET A CA 1
ATOM 1341 C C . MET A 1 187 ? 5.012 -0.323 -2.331 1.00 98.81 187 MET A C 1
ATOM 1343 O O . MET A 1 187 ? 5.983 -0.789 -1.750 1.00 98.81 187 MET A O 1
ATOM 1347 N N . THR A 1 188 ? 5.065 0.082 -3.591 1.00 98.69 188 THR A N 1
ATOM 1348 C CA . THR A 1 188 ? 6.298 0.150 -4.379 1.00 98.69 188 THR A CA 1
ATOM 1349 C C . THR A 1 188 ? 6.497 1.563 -4.906 1.00 98.69 188 THR A C 1
ATOM 1351 O O . THR A 1 188 ? 5.521 2.285 -5.124 1.00 98.69 188 THR A O 1
ATOM 1354 N N . HIS A 1 189 ? 7.752 1.940 -5.126 1.00 98.50 189 HIS A N 1
ATOM 1355 C CA . HIS A 1 189 ? 8.199 3.268 -5.539 1.00 98.50 189 HIS A CA 1
ATOM 1356 C C . HIS A 1 189 ? 9.047 3.158 -6.806 1.00 98.50 189 HIS A C 1
ATOM 1358 O O . HIS A 1 189 ? 9.976 2.345 -6.875 1.00 98.50 189 HIS A O 1
ATOM 1364 N N . GLY A 1 190 ? 8.729 3.992 -7.791 1.00 97.12 190 GLY A N 1
ATOM 1365 C CA . GLY A 1 190 ? 9.271 3.916 -9.140 1.00 97.12 190 GLY A CA 1
ATOM 1366 C C . GLY A 1 190 ? 8.675 2.790 -9.981 1.00 97.12 190 GLY A C 1
ATOM 1367 O O . GLY A 1 190 ? 7.682 2.143 -9.625 1.00 97.12 190 GLY A O 1
ATOM 1368 N N . GLY A 1 191 ? 9.324 2.582 -11.117 1.00 96.31 191 GLY A N 1
ATOM 1369 C CA . GLY A 1 191 ? 8.972 1.594 -12.121 1.00 96.31 191 GLY A CA 1
ATOM 1370 C C . GLY A 1 191 ? 9.840 1.760 -13.359 1.00 96.31 191 GLY A C 1
ATOM 1371 O O . GLY A 1 191 ? 10.449 2.809 -13.592 1.00 96.31 191 GLY A O 1
ATOM 1372 N N . VAL A 1 192 ? 9.925 0.696 -14.139 1.00 94.56 192 VAL A N 1
ATOM 1373 C CA . VAL A 1 192 ? 10.660 0.690 -15.402 1.00 94.56 192 VAL A CA 1
ATOM 1374 C C . VAL A 1 192 ? 9.712 1.084 -16.543 1.00 94.56 192 VAL A C 1
ATOM 1376 O O . VAL A 1 192 ? 8.503 0.923 -16.408 1.00 94.56 192 VAL A O 1
ATOM 1379 N N . PRO A 1 193 ? 10.235 1.621 -17.656 1.00 94.62 193 PRO A N 1
ATOM 1380 C CA . PRO A 1 193 ? 11.627 2.026 -17.856 1.00 94.62 193 PRO A CA 1
ATOM 1381 C C . PRO A 1 193 ? 11.980 3.396 -17.249 1.00 94.62 193 PRO A C 1
ATOM 1383 O O . PRO A 1 193 ? 13.161 3.725 -17.167 1.00 94.62 193 PRO A O 1
ATOM 1386 N N . ASN A 1 194 ? 11.006 4.222 -16.859 1.00 92.56 194 ASN A N 1
ATOM 1387 C CA . ASN A 1 194 ? 11.251 5.646 -16.597 1.00 92.56 194 ASN A CA 1
ATOM 1388 C C . ASN A 1 194 ? 10.320 6.290 -15.556 1.00 92.56 194 ASN A C 1
ATOM 1390 O O . ASN A 1 194 ? 10.132 7.510 -15.573 1.00 92.56 194 ASN A O 1
ATOM 1394 N N . GLU A 1 195 ? 9.736 5.515 -14.646 1.00 95.62 195 GLU A N 1
ATOM 1395 C CA . GLU A 1 195 ? 8.908 6.087 -13.587 1.00 95.62 195 GLU A CA 1
ATOM 1396 C C . GLU A 1 195 ? 9.772 6.521 -12.392 1.00 95.62 195 GLU A C 1
ATOM 1398 O O . GLU A 1 195 ? 10.558 5.728 -11.862 1.00 95.62 195 GLU A O 1
ATOM 1403 N N . PRO A 1 196 ? 9.640 7.775 -11.923 1.00 96.12 196 PRO A N 1
ATOM 1404 C CA . PRO A 1 196 ? 10.445 8.276 -10.818 1.00 96.12 196 PRO A CA 1
ATOM 1405 C C . PRO A 1 196 ? 10.039 7.616 -9.500 1.00 96.12 196 PRO A C 1
ATOM 1407 O O . PRO A 1 196 ? 8.896 7.202 -9.339 1.00 96.12 196 PRO A O 1
ATOM 1410 N N . TYR A 1 197 ? 10.927 7.646 -8.502 1.00 97.25 197 TYR 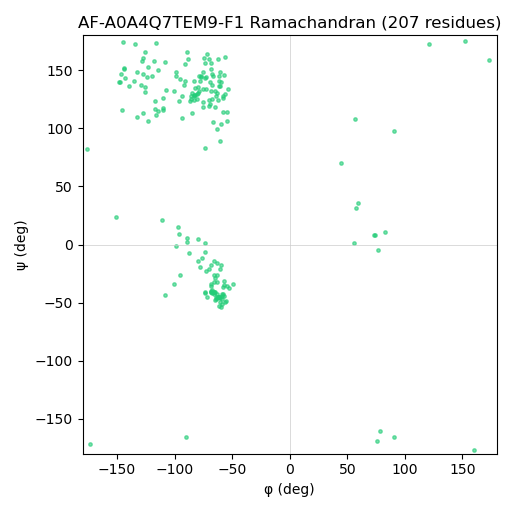A N 1
ATOM 1411 C CA . TYR A 1 197 ? 10.637 7.160 -7.143 1.00 97.25 197 TYR A CA 1
ATOM 1412 C C . TYR A 1 197 ? 9.319 7.717 -6.568 1.00 97.25 197 TYR 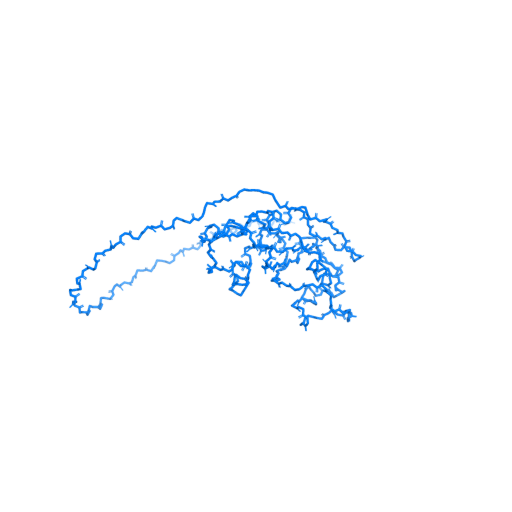A C 1
ATOM 1414 O O . TYR A 1 197 ? 8.605 7.034 -5.846 1.00 97.25 197 TYR A O 1
ATOM 1422 N N . SER A 1 198 ? 8.964 8.961 -6.910 1.00 96.81 198 SER A N 1
ATOM 1423 C CA . SER A 1 198 ? 7.721 9.593 -6.460 1.00 96.81 198 SER A CA 1
ATOM 1424 C C . SER A 1 198 ? 6.451 8.971 -7.048 1.00 96.81 198 SER A C 1
ATOM 1426 O O . SER A 1 198 ? 5.369 9.217 -6.512 1.00 96.81 198 SER A O 1
ATOM 1428 N N . 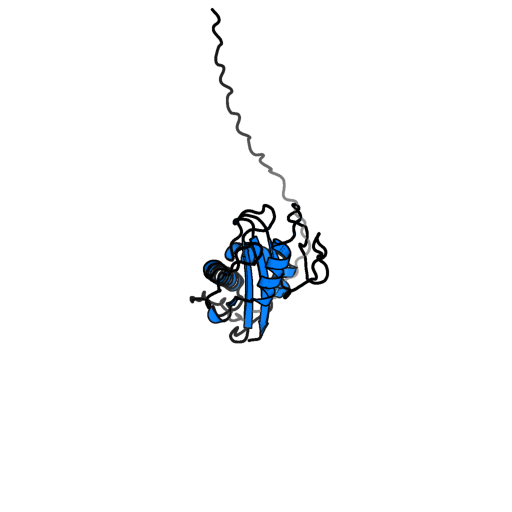PHE A 1 199 ? 6.539 8.199 -8.132 1.00 97.00 199 PHE A N 1
ATOM 1429 C CA . PHE A 1 199 ? 5.433 7.403 -8.645 1.00 97.00 199 PHE A CA 1
ATOM 1430 C C . PHE A 1 199 ? 5.334 6.116 -7.842 1.00 97.00 199 PHE A C 1
ATOM 1432 O O . PHE A 1 199 ? 6.300 5.371 -7.721 1.00 97.00 199 PHE A O 1
ATOM 1439 N N . THR A 1 200 ? 4.160 5.843 -7.287 1.00 97.94 200 THR A N 1
ATOM 1440 C CA . THR A 1 200 ? 3.983 4.677 -6.422 1.00 97.94 200 THR A CA 1
ATOM 1441 C C . THR A 1 200 ? 2.805 3.835 -6.856 1.00 97.94 200 THR A C 1
ATOM 1443 O O . THR A 1 200 ? 1.857 4.317 -7.487 1.00 97.94 200 THR A O 1
ATOM 1446 N N . ARG A 1 201 ? 2.847 2.571 -6.449 1.00 98.25 201 ARG A N 1
ATOM 1447 C CA . ARG A 1 201 ? 1.727 1.636 -6.515 1.00 98.25 201 ARG A CA 1
ATOM 1448 C C . ARG A 1 201 ? 1.521 1.079 -5.119 1.00 98.25 201 ARG A C 1
ATOM 1450 O O . ARG A 1 201 ? 2.488 0.738 -4.455 1.00 98.25 201 ARG A O 1
ATOM 1457 N N . ALA A 1 202 ? 0.286 0.996 -4.657 1.00 98.75 202 ALA A N 1
ATOM 1458 C CA . ALA A 1 202 ? -0.056 0.494 -3.337 1.00 98.75 202 ALA A CA 1
ATOM 1459 C C . ALA A 1 202 ? -1.203 -0.506 -3.423 1.00 98.75 202 ALA A C 1
ATOM 1461 O O . ALA A 1 202 ? -2.101 -0.372 -4.259 1.00 98.75 202 ALA A O 1
ATOM 1462 N N . ALA A 1 203 ? -1.180 -1.476 -2.516 1.00 98.81 203 ALA A N 1
ATOM 1463 C CA . ALA A 1 203 ? -2.216 -2.477 -2.353 1.00 98.81 203 ALA A CA 1
ATOM 1464 C C . ALA A 1 203 ? -2.559 -2.658 -0.873 1.00 98.81 203 ALA A C 1
ATOM 1466 O O . ALA A 1 203 ? -1.672 -2.663 -0.018 1.00 98.81 203 ALA A O 1
ATOM 1467 N N . ALA A 1 204 ? -3.843 -2.840 -0.567 1.00 98.88 204 ALA A N 1
ATOM 1468 C CA . ALA A 1 204 ? -4.277 -3.208 0.776 1.00 98.88 204 ALA A CA 1
ATOM 1469 C C . ALA A 1 204 ? -5.472 -4.157 0.775 1.00 98.88 204 ALA A C 1
ATOM 1471 O O . ALA A 1 204 ? -6.334 -4.101 -0.105 1.00 98.88 204 ALA A O 1
ATOM 1472 N N . ARG A 1 205 ? -5.569 -5.000 1.807 1.00 98.44 205 ARG A N 1
ATOM 1473 C CA . ARG A 1 205 ? -6.717 -5.898 1.997 1.00 98.44 205 ARG A CA 1
ATOM 1474 C C . ARG A 1 205 ? -7.047 -6.129 3.465 1.00 98.44 205 ARG A C 1
ATOM 1476 O O . ARG A 1 205 ? -6.167 -6.191 4.320 1.00 98.44 205 ARG A O 1
ATOM 1483 N N . TRP A 1 206 ? -8.339 -6.297 3.730 1.00 98.44 206 TRP A N 1
ATOM 1484 C CA . TRP A 1 206 ? -8.869 -6.704 5.029 1.00 98.44 206 TRP A CA 1
ATOM 1485 C C . TRP A 1 206 ? -8.860 -8.225 5.148 1.00 98.44 206 TRP A C 1
ATOM 1487 O O . TRP A 1 206 ? -9.478 -8.910 4.331 1.00 98.44 206 TRP A O 1
ATOM 1497 N N . VAL A 1 207 ? -8.234 -8.753 6.196 1.00 98.00 207 VAL A N 1
ATOM 1498 C CA . VAL A 1 207 ? -8.191 -10.191 6.491 1.00 98.00 207 VAL A CA 1
ATOM 1499 C C . VAL A 1 207 ? -8.476 -10.455 7.968 1.00 98.00 207 VAL A C 1
ATOM 1501 O O . VAL A 1 207 ? -8.557 -9.536 8.787 1.00 98.00 207 VAL A O 1
ATOM 1504 N N . ARG A 1 208 ? -8.618 -11.735 8.308 1.00 96.81 208 ARG A N 1
ATOM 1505 C CA . ARG A 1 208 ? -8.648 -12.191 9.694 1.00 96.81 208 ARG A CA 1
ATOM 1506 C C . ARG A 1 208 ? -7.238 -12.565 10.156 1.00 96.81 208 ARG A C 1
ATOM 1508 O O . ARG A 1 208 ? -6.502 -13.209 9.411 1.00 96.81 208 ARG A O 1
ATOM 1515 N N . CYS A 1 209 ? -6.922 -12.156 11.376 1.00 91.44 209 CYS A N 1
ATOM 1516 C CA . CYS A 1 209 ? -5.868 -12.690 12.225 1.00 91.44 209 CYS A CA 1
ATOM 1517 C C . CYS A 1 209 ? -6.531 -13.385 13.433 1.00 91.44 209 CYS A C 1
ATOM 1519 O O . CYS A 1 209 ? -5.820 -14.156 14.088 1.00 91.44 209 CYS A O 1
#

Secondary structure (DSSP, 8-state):
-------PPPP-PPPPPP--------------PPPP--------PPPPP----PPPP---B-TTS-B---HHHHHHHHHHHHHHHHHTTPPPPPGGGEEE-HHHHHHHHHHHT---S-TTTT-SSTTT---TT-PPP-S---EEEEEET--HHHHHHHHHHSHHHHHHHT-TT--S--TTEEEEEEEEEEETTTEEEEEEEEEEEEEE-

Sequence (209 aa):
MILALVTPLAVVAPVAPTVSGVLQTLSLGAAKAAAPALIAGTSTKCPSAIRGSTPKAPGIVSPGGVTGTTSTDLQSFATRMNQIRVANCLPPIPFRNVRYDACMERRLFWMAEDPSTNPMSAWGHRGQAKRSDGAPDVGCDGNLSGGSGNTGATAAEKWWASTGHRASLYRPGTKGSMESTCILFAMTHGGVPNEPYSFTRAAARWVRC

Radius of gyration: 25.72 Å; Cα contacts (8 Å, |Δi|>4): 379; chains: 1; bounding box: 70×70×57 Å

Organism: NCBI:txid279828

Foldseek 3Di:
DDDDDDDDDDDDDDDDDDDDDDDDDDDDDDDPDDDDPPPPDPPPQFDDQDDDAEPADPQDADPLRWTKDGSQLQRLLLNLLQVVCRVLSHDRAPRPQSEEDPLVRVQFQVLQAQQDPDNCQQDDFFPPGAGPVRPHGGGDAADKDWFFQDGSNVVSVVLCVDPVSCCFQVVSPDDDDNHQKHKYKMKIAHGPDDGHRRIMMMGIGIDTD